Protein AF-A0A932CJ75-F1 (afdb_monomer)

Mean predicted aligned error: 17.2 Å

Foldseek 3Di:
DDDDDDDDDDDDDDDDDDDDDDDDDDDDDDDDDDDDDDPPPPPPDPPPPPPDPPDPPLVVLVVVLVCLVVVLVVLVVVLVVLVVVLLVVLVVVLVCLLPPDAFPDPVSLVVLVVVLVVSLVSLVVSLVSVVVSVVVVVVSVVSSVVSCVVNVPCVVVLVVLLVVCVVPDDVCSLVVLCVSCVPPPVSSVVSNVSCVDVVSVPVDPCPVVPVVVVNCVSVVSSVSSVVSSVVRHD

Solvent-accessible surface area (backbone atoms only — not comparable to full-atom values): 1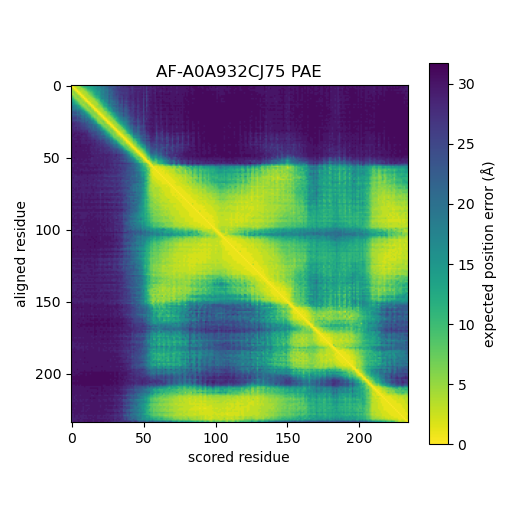4437 Å² total; per-residue (Å²): 132,89,76,91,77,90,76,91,86,90,86,85,92,80,90,89,85,89,86,79,89,80,81,82,92,86,76,85,88,81,89,80,81,87,79,96,73,79,85,71,82,72,74,90,75,80,84,77,80,67,88,68,72,90,63,57,70,63,58,53,50,52,50,51,49,52,52,52,49,54,51,48,54,52,52,50,52,53,54,49,52,53,49,52,51,51,52,53,52,49,53,53,51,52,53,48,52,66,72,73,48,68,66,68,42,70,66,48,49,53,51,49,48,51,54,37,52,52,51,42,52,51,40,50,52,52,51,51,50,54,54,51,51,56,58,49,46,56,55,52,53,52,52,48,52,53,48,32,65,74,66,69,53,60,64,62,58,55,53,51,46,56,56,49,31,68,77,64,36,74,91,46,30,61,65,45,30,54,63,73,32,76,77,41,66,68,57,28,51,53,48,49,54,42,66,72,35,71,79,61,53,63,94,63,88,54,73,81,45,46,66,56,53,62,63,44,50,51,56,53,54,43,49,51,44,52,50,51,49,53,63,38,65,106

Nearest PDB structures (foldseek):
  2wcd-assembly1_A  TM=4.173E-01  e=6.716E-01  Escherichia coli K-12
  6h2e-assembly1_Q-2  TM=4.069E-01  e=1.669E+00  Aeromonas hydrophila subsp. hydrophila AL09-71
  6r1j-assembly1_J-2  TM=3.776E-01  e=3.174E+00  Aeromonas hydrophila J-1
  6h2e-assembly1_P-2  TM=3.293E-01  e=3.174E+00  Aeromonas hydrophila subsp. hydrophila AL09-71
  6r1j-assembly1_D-2  TM=3.785E-01  e=7.478E+00  Aeromonas hydrophila J-1

Secondary structure (DSSP, 8-state):
---------------------------------------------S----------HHHHHHHHHHHHHHHHHHHHHHHHHHHHHHHHHHHHHHHHHHHHS-TT-HHHHHHHHHHHHHHHHHHHHHHHHHHHHHHHHHHHHHHHHHHHHHHT-THHHHHHHHHHHHHH-HHHHHHHHHHHTTT-HHHHHHHHHHHHSTTSS-S--THHHHHHHHHHHHHHHHHHHHHHHHHHH-

Sequence (234 aa):
MREARDARQGRDVRETREGRQGREARDAREQVAEPRERVVAEVPGEAAVMRVPPRSRWQVLLLEYELLDSYWTYLQQRVWMSGLVLVGLSMVGITFMAVGLTAGDELTLRVVGLVGAVAVLLTLGWWLLLRRTFTLQHVSEYRKREIERELGMRQELYLSYLRQGRLVGLRRADTLAERMAEGDAELTDDLRKLAHSSEARPWFPQLMGERLVWSLVPWLLIAAWVALYMLKRG

pLDDT: mean 71.88, std 18.78, range [37.22, 95.81]

Structure (mmCIF, N/CA/C/O backbone):
data_AF-A0A932CJ75-F1
#
_entry.id   AF-A0A932CJ75-F1
#
loop_
_atom_site.group_PDB
_atom_site.id
_atom_site.type_symbol
_atom_site.label_atom_id
_atom_site.label_alt_id
_atom_site.label_comp_id
_atom_site.label_asym_id
_atom_site.label_entity_id
_atom_site.label_seq_id
_atom_site.pdbx_PDB_ins_code
_atom_site.Cartn_x
_atom_site.Cartn_y
_atom_site.Cartn_z
_atom_site.occupancy
_atom_site.B_iso_or_equiv
_atom_site.auth_seq_id
_atom_site.auth_comp_id
_atom_site.auth_asym_id
_atom_site.auth_atom_id
_atom_site.pdbx_PDB_model_num
ATOM 1 N N . MET A 1 1 ? 76.181 19.954 -40.127 1.00 38.16 1 MET A N 1
ATOM 2 C CA . MET A 1 1 ? 76.931 21.217 -39.979 1.00 38.16 1 MET A CA 1
ATOM 3 C C . MET A 1 1 ? 75.925 22.324 -39.738 1.00 38.16 1 MET A C 1
ATOM 5 O O . MET A 1 1 ? 75.044 22.437 -40.571 1.00 38.16 1 MET A O 1
ATOM 9 N N . ARG A 1 2 ? 76.098 23.041 -38.611 1.00 40.34 2 ARG A N 1
ATOM 10 C CA . ARG A 1 2 ? 75.907 24.494 -38.388 1.00 40.34 2 ARG A CA 1
ATOM 11 C C . ARG A 1 2 ? 74.559 25.120 -38.784 1.00 40.34 2 ARG A C 1
ATOM 13 O O . ARG A 1 2 ? 74.092 24.912 -39.885 1.00 40.34 2 ARG A O 1
ATOM 20 N N . GLU A 1 3 ? 73.909 25.988 -38.023 1.00 44.16 3 GLU A N 1
ATOM 21 C CA . GLU A 1 3 ? 74.091 26.664 -36.726 1.00 44.16 3 GLU A CA 1
ATOM 22 C C . GLU A 1 3 ? 72.822 27.555 -36.615 1.00 44.16 3 GLU A C 1
ATOM 24 O O . GLU A 1 3 ? 72.301 27.967 -37.645 1.00 44.16 3 GLU A O 1
ATOM 29 N N . ALA A 1 4 ? 72.177 27.670 -35.445 1.00 46.31 4 ALA A N 1
ATOM 30 C CA . ALA A 1 4 ? 72.198 28.885 -34.604 1.00 46.31 4 ALA A CA 1
ATOM 31 C C . ALA A 1 4 ? 71.410 30.083 -35.205 1.00 46.31 4 ALA A C 1
ATOM 33 O O . ALA A 1 4 ? 71.522 30.371 -36.383 1.00 46.31 4 ALA A O 1
ATOM 34 N N . ARG A 1 5 ? 70.638 30.897 -34.480 1.00 47.44 5 ARG A N 1
ATOM 35 C CA . ARG A 1 5 ? 70.530 31.175 -33.041 1.00 47.44 5 ARG A CA 1
ATOM 36 C C . ARG A 1 5 ? 69.454 32.265 -32.851 1.00 47.44 5 ARG A C 1
ATOM 38 O O . ARG A 1 5 ? 69.269 33.059 -33.765 1.00 47.44 5 ARG A O 1
ATOM 45 N N . ASP A 1 6 ? 68.910 32.320 -31.629 1.00 51.53 6 ASP A N 1
ATOM 46 C CA . ASP A 1 6 ? 68.586 33.526 -30.830 1.00 51.53 6 ASP A CA 1
ATOM 47 C C . ASP A 1 6 ? 67.544 34.543 -31.352 1.00 51.53 6 ASP A C 1
ATOM 49 O O . ASP A 1 6 ? 67.351 34.718 -32.542 1.00 51.53 6 ASP A O 1
ATOM 53 N N . ALA A 1 7 ? 66.805 35.303 -30.538 1.00 47.06 7 ALA A N 1
ATOM 54 C CA . ALA A 1 7 ? 66.765 35.566 -29.094 1.00 47.06 7 ALA A CA 1
ATOM 55 C C . ALA A 1 7 ? 65.394 36.247 -28.810 1.00 47.06 7 ALA A C 1
ATOM 57 O O . ALA A 1 7 ? 64.848 36.882 -29.705 1.00 47.06 7 ALA A O 1
ATOM 58 N N . ARG A 1 8 ? 64.714 36.014 -27.669 1.00 48.75 8 ARG A N 1
ATOM 59 C CA . ARG A 1 8 ? 64.706 36.867 -26.442 1.00 48.75 8 ARG A CA 1
ATOM 60 C C . ARG A 1 8 ? 64.321 38.341 -26.712 1.00 48.75 8 ARG A C 1
ATOM 62 O O . ARG A 1 8 ? 64.820 38.925 -27.651 1.00 48.75 8 ARG A O 1
ATOM 69 N N . GLN A 1 9 ? 63.557 39.088 -25.915 1.00 43.44 9 GLN A N 1
ATOM 70 C CA . GLN A 1 9 ? 63.039 39.009 -24.541 1.00 43.44 9 GLN A CA 1
ATOM 71 C C . GLN A 1 9 ? 62.512 40.432 -24.244 1.00 43.44 9 GLN A C 1
ATOM 73 O O . GLN A 1 9 ? 63.079 41.392 -24.757 1.00 43.44 9 GLN A O 1
ATOM 78 N N . GLY A 1 10 ? 61.477 40.605 -23.418 1.00 40.44 10 GLY A N 1
ATOM 79 C CA . GLY A 1 10 ? 61.079 41.955 -22.993 1.00 40.44 10 GLY A CA 1
ATOM 80 C C . GLY A 1 10 ? 59.796 42.004 -22.175 1.00 40.44 10 GLY A C 1
ATOM 81 O O . GLY A 1 10 ? 58.709 42.109 -22.723 1.00 40.44 10 GLY A O 1
ATOM 82 N N . ARG A 1 11 ? 59.958 41.910 -20.858 1.00 49.47 11 ARG A N 1
ATOM 83 C CA . ARG A 1 11 ? 58.976 42.054 -19.776 1.00 49.47 11 ARG A CA 1
ATOM 84 C C . ARG A 1 11 ? 59.334 43.352 -19.042 1.00 49.47 11 ARG A C 1
ATOM 86 O O . ARG A 1 11 ? 60.520 43.513 -18.811 1.00 49.47 11 ARG A O 1
ATOM 93 N N . ASP A 1 12 ? 58.349 44.172 -18.664 1.00 47.94 12 ASP A N 1
ATOM 94 C CA . ASP A 1 12 ? 58.317 45.141 -17.533 1.00 47.94 12 ASP A CA 1
ATOM 95 C C . ASP A 1 12 ? 56.890 45.752 -17.523 1.00 47.94 12 ASP A C 1
ATOM 97 O O . ASP A 1 12 ? 56.395 46.105 -18.587 1.00 47.94 12 ASP A O 1
ATOM 101 N N . VAL A 1 13 ? 56.018 45.721 -16.499 1.00 51.47 13 VAL A N 1
ATOM 102 C CA . VAL A 1 13 ? 56.030 46.025 -15.044 1.00 51.47 13 VAL A CA 1
ATOM 103 C C . VAL A 1 13 ? 56.066 47.526 -14.698 1.00 51.47 13 VAL A C 1
ATOM 105 O O . VAL A 1 13 ? 57.133 48.126 -14.708 1.00 51.47 13 VAL A O 1
ATOM 108 N N . ARG A 1 14 ? 54.903 48.086 -14.296 1.00 45.56 14 ARG A N 1
ATOM 109 C CA . ARG A 1 14 ? 54.644 49.006 -13.143 1.00 45.56 14 ARG A CA 1
ATOM 110 C C . ARG A 1 14 ? 53.227 49.599 -13.257 1.00 45.56 14 ARG A C 1
ATOM 112 O O . ARG A 1 14 ? 52.891 50.158 -14.289 1.00 45.56 14 ARG A O 1
ATOM 119 N N . GLU A 1 15 ? 52.283 49.298 -12.364 1.00 48.59 15 GLU A N 1
ATOM 120 C CA . GLU A 1 15 ? 52.010 49.943 -11.060 1.00 48.59 15 GLU A CA 1
ATOM 121 C C . GLU A 1 15 ? 51.837 51.471 -11.100 1.00 48.59 15 GLU A C 1
ATOM 123 O O . GLU A 1 15 ? 52.820 52.203 -11.149 1.00 48.59 15 GLU A O 1
ATOM 128 N N . THR A 1 16 ? 50.594 51.928 -10.902 1.00 45.28 16 THR A N 1
ATOM 129 C CA . THR A 1 16 ? 50.282 53.055 -10.011 1.00 45.28 16 THR A CA 1
ATOM 130 C C . THR A 1 16 ? 48.929 52.849 -9.329 1.00 45.28 16 THR A C 1
ATOM 132 O O . THR A 1 16 ? 47.940 52.404 -9.907 1.00 45.28 16 THR A O 1
ATOM 135 N N . ARG A 1 17 ? 48.959 53.155 -8.038 1.00 45.97 17 ARG A N 1
ATOM 136 C CA . ARG A 1 17 ? 47.948 53.081 -6.989 1.00 45.97 17 ARG A CA 1
ATOM 137 C C . ARG A 1 17 ? 47.685 54.531 -6.595 1.00 45.97 17 ARG A C 1
ATOM 139 O O . ARG A 1 17 ? 48.670 55.216 -6.373 1.00 45.97 17 ARG A O 1
ATOM 146 N N . GLU A 1 18 ? 46.426 54.963 -6.500 1.00 42.25 18 GLU A N 1
ATOM 147 C CA . GLU A 1 18 ? 45.898 55.953 -5.533 1.00 42.25 18 GLU A CA 1
ATOM 148 C C . GLU A 1 18 ? 44.573 56.562 -6.009 1.00 42.25 18 GLU A C 1
ATOM 150 O O . GLU A 1 18 ? 44.426 56.994 -7.146 1.00 42.25 18 GLU A O 1
ATOM 155 N N . GLY A 1 19 ? 43.592 56.570 -5.108 1.00 40.00 19 GLY A N 1
ATOM 156 C CA . GLY A 1 19 ? 42.243 57.083 -5.345 1.00 40.00 19 GLY A CA 1
ATOM 157 C C . GLY A 1 19 ? 41.289 56.663 -4.231 1.00 40.00 19 GLY A C 1
ATOM 158 O O . GLY A 1 19 ? 40.257 56.048 -4.475 1.00 40.00 19 GLY A O 1
ATOM 159 N N . ARG A 1 20 ? 41.698 56.904 -2.982 1.00 43.72 20 ARG A N 1
ATOM 160 C CA . ARG A 1 20 ? 40.911 56.694 -1.761 1.00 43.72 20 ARG A CA 1
ATOM 161 C C . ARG A 1 20 ? 40.107 57.973 -1.483 1.00 43.72 20 ARG A C 1
ATOM 163 O O . ARG A 1 20 ? 40.636 59.058 -1.676 1.00 43.72 20 ARG A O 1
ATOM 170 N N . GLN A 1 21 ? 38.925 57.802 -0.885 1.00 40.19 21 GLN A N 1
ATOM 171 C CA . GLN A 1 21 ? 38.188 58.777 -0.056 1.00 40.19 21 GLN A CA 1
ATOM 172 C C . GLN A 1 21 ? 37.362 59.882 -0.744 1.00 40.19 21 GLN A C 1
ATOM 174 O O . GLN A 1 21 ? 37.860 60.923 -1.149 1.00 40.19 21 GLN A O 1
ATOM 179 N N . GLY A 1 22 ? 36.042 59.699 -0.668 1.00 37.22 22 GLY A N 1
ATOM 180 C CA . GLY A 1 22 ? 35.022 60.751 -0.646 1.00 37.22 22 GLY A CA 1
ATOM 181 C C . GLY A 1 22 ? 33.724 60.140 -0.106 1.00 37.22 22 GLY A C 1
ATOM 182 O O . GLY A 1 22 ? 33.086 59.382 -0.819 1.00 37.22 22 GLY A O 1
ATOM 183 N N . ARG A 1 23 ? 33.520 60.183 1.218 1.00 41.38 23 ARG A N 1
ATOM 184 C CA . ARG A 1 23 ? 32.523 61.032 1.913 1.00 41.38 23 ARG A CA 1
ATOM 185 C C . ARG A 1 23 ? 31.103 60.445 1.885 1.00 41.38 23 ARG A C 1
ATOM 187 O O . ARG A 1 23 ? 30.530 60.243 0.831 1.00 41.38 23 ARG A O 1
ATOM 194 N N . GLU A 1 24 ? 30.652 59.949 3.039 1.00 42.88 24 GLU A N 1
ATOM 195 C CA . GLU A 1 24 ? 29.669 60.623 3.925 1.00 42.88 24 GLU A CA 1
ATOM 196 C C . GLU A 1 24 ? 28.233 60.300 3.468 1.00 42.88 24 GLU A C 1
ATOM 198 O O . GLU A 1 24 ? 27.813 60.675 2.386 1.00 42.88 24 GLU A O 1
ATOM 203 N N . ALA A 1 25 ? 27.528 59.389 4.143 1.00 42.53 25 ALA A N 1
ATOM 204 C CA . ALA A 1 25 ? 26.794 59.636 5.391 1.00 42.53 25 ALA A CA 1
ATOM 205 C C . ALA A 1 25 ? 25.633 60.632 5.209 1.00 42.53 25 ALA A C 1
ATOM 207 O O . ALA A 1 25 ? 25.886 61.815 5.010 1.00 42.53 25 ALA A O 1
ATOM 208 N N . ARG A 1 26 ? 24.398 60.109 5.307 1.00 42.97 26 ARG A N 1
ATOM 209 C CA . ARG A 1 26 ? 23.072 60.729 5.581 1.00 42.97 26 ARG A CA 1
ATOM 210 C C . ARG A 1 26 ? 22.016 59.813 4.944 1.00 42.97 26 ARG A C 1
ATOM 212 O O . ARG A 1 26 ? 22.203 59.418 3.803 1.00 42.97 26 ARG A O 1
ATOM 219 N N . ASP A 1 27 ? 20.920 59.364 5.535 1.00 45.50 27 ASP A N 1
ATOM 220 C CA . ASP A 1 27 ? 20.206 59.611 6.789 1.00 45.50 27 ASP A CA 1
ATOM 221 C C . ASP A 1 27 ? 19.300 58.368 6.985 1.00 45.50 27 ASP A C 1
ATOM 223 O O . ASP A 1 27 ? 18.803 57.795 6.017 1.00 45.50 27 ASP A O 1
ATOM 227 N N . ALA A 1 28 ? 19.283 57.729 8.158 1.00 37.47 28 ALA A N 1
ATOM 228 C CA . ALA A 1 28 ? 18.223 57.877 9.168 1.00 37.47 28 ALA A CA 1
ATOM 229 C C . ALA A 1 28 ? 16.793 57.724 8.589 1.00 37.47 28 ALA A C 1
ATOM 231 O O . ALA A 1 28 ? 16.298 58.589 7.883 1.00 37.47 28 ALA A O 1
ATOM 232 N N . ARG A 1 29 ? 16.179 56.545 8.782 1.00 42.41 29 ARG A N 1
ATOM 233 C CA . ARG A 1 29 ? 15.071 56.299 9.740 1.00 42.41 29 ARG A CA 1
ATOM 234 C C . ARG A 1 29 ? 13.780 57.073 9.424 1.00 42.41 29 ARG A C 1
ATOM 236 O O . ARG A 1 29 ? 13.715 58.251 9.721 1.00 42.41 29 ARG A O 1
ATOM 243 N N . GLU A 1 30 ? 12.723 56.355 9.034 1.00 41.06 30 GLU A N 1
ATOM 244 C CA . GLU A 1 30 ? 11.516 56.173 9.864 1.00 41.06 30 GLU A CA 1
ATOM 245 C C . GLU A 1 30 ? 10.481 55.242 9.205 1.00 41.06 30 GLU A C 1
ATOM 247 O O . GLU A 1 30 ? 10.102 55.460 8.065 1.00 41.06 30 GLU A O 1
ATOM 252 N N . GLN A 1 31 ? 10.084 54.218 9.980 1.00 43.03 31 GLN A N 1
ATOM 253 C CA . GLN A 1 31 ? 8.730 53.674 10.219 1.00 43.03 31 GLN A CA 1
ATOM 254 C C . GLN A 1 31 ? 7.843 53.356 8.990 1.00 43.03 31 GLN A C 1
ATOM 256 O O . GLN A 1 31 ? 7.666 54.158 8.092 1.00 43.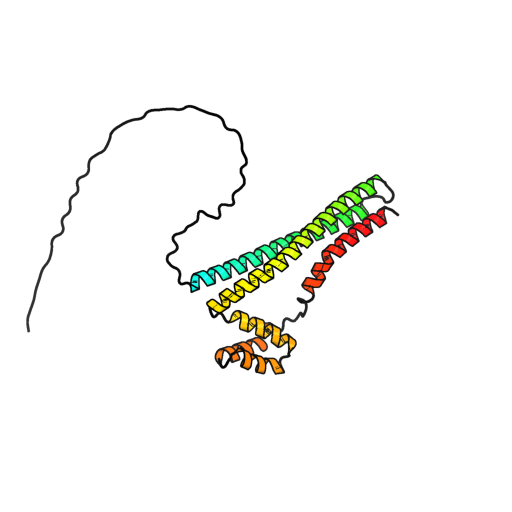03 31 GLN A O 1
ATOM 261 N N . VAL A 1 32 ? 7.229 52.172 8.896 1.00 43.81 32 VAL A N 1
ATOM 262 C CA . VAL A 1 32 ? 5.910 51.907 9.498 1.00 43.81 32 VAL A CA 1
ATOM 263 C C . VAL A 1 32 ? 5.630 50.390 9.535 1.00 43.81 32 VAL A C 1
ATOM 265 O O . VAL A 1 32 ? 5.816 49.692 8.546 1.00 43.81 32 VAL A O 1
ATOM 268 N N . ALA A 1 33 ? 5.186 49.949 10.716 1.00 41.59 33 ALA A N 1
ATOM 269 C CA . ALA A 1 33 ? 4.285 48.842 11.068 1.00 41.59 33 ALA A CA 1
ATOM 270 C C . ALA A 1 33 ? 4.168 47.586 10.172 1.00 41.59 33 ALA A C 1
ATOM 272 O O . ALA A 1 33 ? 3.696 47.635 9.040 1.00 41.59 33 ALA A O 1
ATOM 273 N N . GLU A 1 34 ? 4.421 46.425 10.788 1.00 45.25 34 GLU A N 1
ATOM 274 C CA . GLU A 1 34 ? 3.870 45.135 10.350 1.00 45.25 34 GLU A CA 1
ATOM 275 C C . GLU A 1 34 ? 2.328 45.148 10.355 1.00 45.25 34 GLU A C 1
ATOM 277 O O . GLU A 1 34 ? 1.704 45.747 11.239 1.00 45.25 34 GLU A O 1
ATOM 282 N N . PRO A 1 35 ? 1.708 44.353 9.469 1.00 42.16 35 PRO A N 1
ATOM 283 C CA . PRO A 1 35 ? 0.914 43.256 10.006 1.00 42.16 35 PRO A CA 1
ATOM 284 C C . PRO A 1 35 ? 1.252 41.916 9.344 1.00 42.16 35 PRO A C 1
ATOM 286 O O . PRO A 1 35 ? 1.445 41.797 8.138 1.00 42.16 35 PRO A O 1
ATOM 289 N N . ARG A 1 36 ? 1.288 40.884 10.188 1.00 53.19 36 ARG A N 1
ATOM 290 C CA . ARG A 1 36 ? 1.380 39.464 9.844 1.00 53.19 36 ARG A CA 1
ATOM 291 C C . ARG A 1 36 ? 0.396 39.078 8.737 1.00 53.19 36 ARG A C 1
ATOM 293 O O . ARG A 1 36 ? -0.801 38.967 8.999 1.00 53.19 36 ARG A O 1
ATOM 300 N N . GLU A 1 37 ? 0.915 38.707 7.573 1.00 43.03 37 GLU A N 1
ATOM 301 C CA . GLU A 1 37 ? 0.162 37.948 6.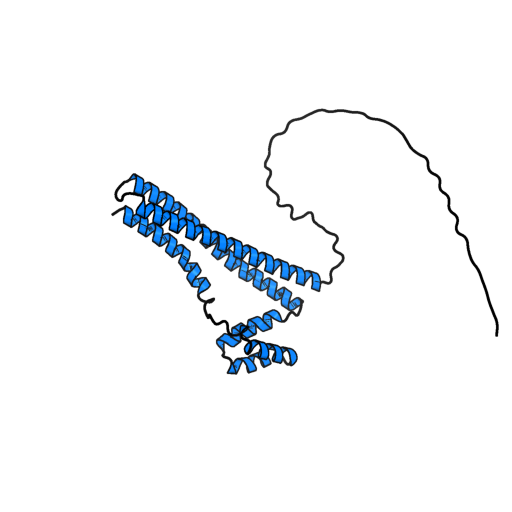578 1.00 43.03 37 GLU A CA 1
ATOM 302 C C . GLU A 1 37 ? 0.979 36.734 6.112 1.00 43.03 37 GLU A C 1
ATOM 304 O O . GLU A 1 37 ? 1.976 36.838 5.411 1.00 43.03 37 GLU A O 1
ATOM 309 N N . ARG A 1 38 ? 0.560 35.570 6.623 1.00 45.59 38 ARG A N 1
ATOM 310 C CA . ARG A 1 38 ? 0.746 34.211 6.091 1.00 45.59 38 ARG A CA 1
ATOM 311 C C . ARG A 1 38 ? 2.085 33.924 5.399 1.00 45.59 38 ARG A C 1
ATOM 313 O O . ARG A 1 38 ? 2.194 33.955 4.178 1.00 45.59 38 ARG A O 1
ATOM 320 N N . VAL A 1 39 ? 3.032 33.421 6.190 1.00 44.44 39 VAL A N 1
ATOM 321 C CA . VAL A 1 39 ? 4.067 32.502 5.697 1.00 44.44 39 VAL A CA 1
ATOM 322 C C . VAL A 1 39 ? 3.362 31.230 5.215 1.00 44.44 39 VAL A C 1
ATOM 324 O O . VAL A 1 39 ? 3.175 30.269 5.960 1.00 44.44 39 VAL A O 1
ATOM 327 N N . VAL A 1 40 ? 2.912 31.240 3.962 1.00 43.88 40 VAL A N 1
ATOM 328 C CA . VAL A 1 40 ? 2.844 30.015 3.175 1.00 43.88 40 VAL A CA 1
ATOM 329 C C . VAL A 1 40 ? 4.297 29.607 3.016 1.00 43.88 40 VAL A C 1
ATOM 331 O O . VAL A 1 40 ? 5.083 30.322 2.403 1.00 43.88 40 VAL A O 1
ATOM 334 N N . ALA A 1 41 ? 4.672 28.508 3.663 1.00 44.28 41 ALA A N 1
ATOM 335 C CA . ALA A 1 41 ? 5.944 27.856 3.431 1.00 44.28 41 ALA A CA 1
ATOM 336 C C . ALA A 1 41 ? 5.967 27.371 1.973 1.00 44.28 41 ALA A C 1
ATOM 338 O O . ALA A 1 41 ? 5.618 26.231 1.671 1.00 44.28 41 ALA A O 1
ATOM 339 N N . GLU A 1 42 ? 6.330 28.275 1.067 1.00 37.91 42 GLU A N 1
ATOM 340 C CA . GLU A 1 42 ? 6.891 27.940 -0.228 1.00 37.91 42 GLU A CA 1
ATOM 341 C C . GLU A 1 42 ? 8.143 27.115 0.056 1.00 37.91 42 GLU A C 1
ATOM 343 O O . GLU A 1 42 ? 9.149 27.595 0.583 1.00 37.91 42 GLU A O 1
ATOM 348 N N . VAL A 1 43 ? 8.035 25.817 -0.206 1.00 46.44 43 VAL A N 1
ATOM 349 C CA . VAL A 1 43 ? 9.179 24.917 -0.246 1.00 46.44 43 VAL A CA 1
ATOM 350 C C . VAL A 1 43 ? 10.145 25.502 -1.285 1.00 46.44 43 VAL A C 1
ATOM 352 O O . VAL A 1 43 ? 9.739 25.657 -2.438 1.00 46.44 43 VAL A O 1
ATOM 355 N N . PRO A 1 44 ? 11.393 25.855 -0.926 1.00 43.72 44 PRO A N 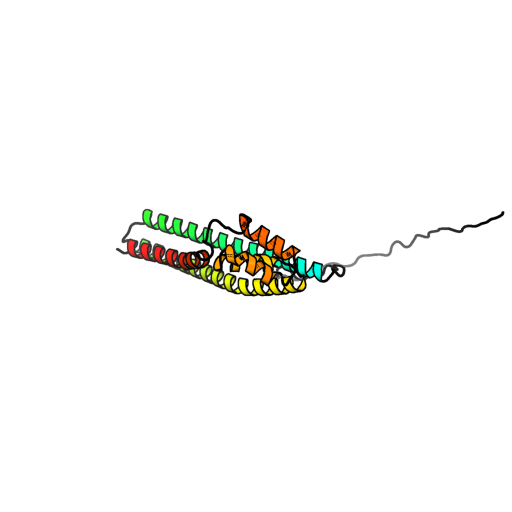1
ATOM 356 C CA . PRO A 1 44 ? 12.312 26.531 -1.832 1.00 43.72 44 PRO A CA 1
ATOM 357 C C . PRO A 1 44 ? 12.847 25.510 -2.841 1.00 43.72 44 PRO A C 1
ATOM 359 O O . PRO A 1 44 ? 13.884 24.887 -2.628 1.00 43.72 44 PRO A O 1
ATOM 362 N N . GLY A 1 45 ? 12.084 25.283 -3.910 1.00 45.47 45 GLY A N 1
ATOM 363 C CA . GLY A 1 45 ? 12.387 24.306 -4.956 1.00 45.47 45 GL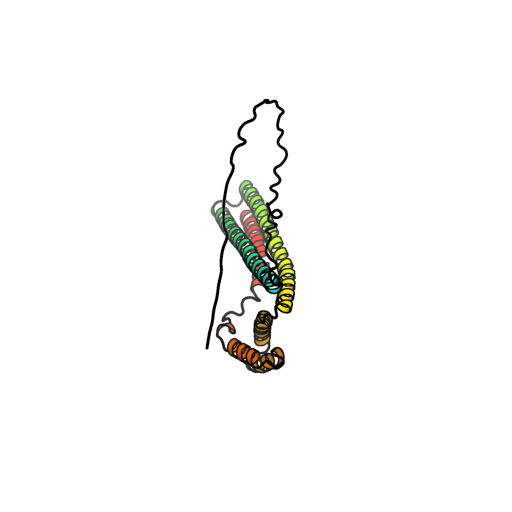Y A CA 1
ATOM 364 C C . GLY A 1 45 ? 12.876 24.901 -6.278 1.00 45.47 45 GLY A C 1
ATOM 365 O O . GLY A 1 45 ? 13.404 24.157 -7.094 1.00 45.47 45 GLY A O 1
ATOM 366 N N . GLU A 1 46 ? 12.744 26.212 -6.509 1.00 46.31 46 GLU A N 1
ATOM 367 C CA . GLU A 1 46 ? 12.901 26.774 -7.868 1.00 46.31 46 GLU A CA 1
ATOM 368 C C . GLU A 1 46 ? 14.062 27.761 -8.071 1.00 46.31 46 GLU A C 1
ATOM 370 O O . GLU A 1 46 ? 14.288 28.213 -9.189 1.00 46.31 46 GLU A O 1
ATOM 375 N N . ALA A 1 47 ? 14.887 28.041 -7.057 1.00 42.78 47 ALA A N 1
ATOM 376 C CA . ALA A 1 47 ? 16.009 28.984 -7.199 1.00 42.78 47 ALA A CA 1
ATOM 377 C C . ALA A 1 47 ? 17.408 28.337 -7.239 1.00 42.78 47 ALA A C 1
ATOM 379 O O . ALA A 1 47 ? 18.414 29.029 -7.098 1.00 42.78 47 ALA A O 1
ATOM 380 N N . ALA A 1 48 ? 17.504 27.027 -7.481 1.00 43.91 48 ALA A N 1
ATOM 381 C CA . ALA A 1 48 ? 18.771 26.368 -7.797 1.00 43.91 48 ALA A CA 1
ATOM 382 C C . ALA A 1 48 ? 18.885 26.117 -9.307 1.00 43.91 48 ALA A C 1
ATOM 384 O O . ALA A 1 48 ? 19.089 24.991 -9.756 1.00 43.91 48 ALA A O 1
ATOM 385 N N . VAL A 1 49 ? 18.814 27.189 -10.103 1.00 44.88 49 VAL A N 1
ATOM 386 C CA . VAL A 1 49 ? 19.386 27.204 -11.458 1.00 44.88 49 VAL A CA 1
ATOM 387 C C . VAL A 1 49 ? 20.910 27.189 -11.297 1.00 44.88 49 VAL A C 1
ATOM 389 O O . VAL A 1 49 ? 21.610 28.179 -11.507 1.00 44.88 49 VAL A O 1
ATOM 392 N N . MET A 1 50 ? 21.446 26.053 -10.843 1.00 40.97 50 MET A N 1
ATOM 393 C CA . MET A 1 50 ? 22.862 25.760 -10.982 1.00 40.97 50 MET A CA 1
ATOM 394 C C . MET A 1 50 ? 23.146 25.733 -12.481 1.00 40.97 50 MET A C 1
ATOM 396 O O . MET A 1 50 ? 22.544 24.956 -13.222 1.00 40.97 50 MET A O 1
ATOM 400 N N . ARG A 1 51 ? 24.083 26.571 -12.933 1.00 45.84 51 ARG A N 1
ATOM 401 C CA . ARG A 1 51 ? 24.764 26.405 -14.221 1.00 45.84 51 ARG A CA 1
ATOM 402 C C . ARG A 1 51 ? 25.523 25.080 -14.192 1.00 45.84 51 ARG A C 1
ATOM 404 O O . ARG A 1 51 ? 26.720 25.039 -13.924 1.00 45.84 51 ARG A O 1
ATOM 411 N N . VAL A 1 52 ? 24.809 23.989 -14.426 1.00 45.72 52 VAL A N 1
ATOM 412 C CA . VAL A 1 52 ? 25.404 22.692 -14.705 1.00 45.72 52 VAL A CA 1
ATOM 413 C C . VAL A 1 52 ? 25.918 22.782 -16.150 1.00 45.72 52 VAL A C 1
ATOM 415 O O . VAL A 1 52 ? 25.138 23.152 -17.032 1.00 45.72 52 VAL A O 1
ATOM 418 N N . PRO A 1 53 ? 27.213 22.527 -16.425 1.00 43.94 53 PRO A N 1
ATOM 419 C CA . PRO A 1 53 ? 27.712 22.431 -17.802 1.00 43.94 53 PRO A CA 1
ATOM 420 C C . PRO A 1 53 ? 26.858 21.413 -18.574 1.00 43.94 53 PRO A C 1
ATOM 422 O O . PRO A 1 53 ? 26.279 20.547 -17.917 1.00 43.94 53 PRO A O 1
ATOM 425 N N . PRO A 1 54 ? 26.739 21.484 -19.916 1.00 50.53 54 PRO A N 1
ATOM 426 C CA . PRO A 1 54 ? 25.887 20.572 -20.676 1.00 50.53 54 PRO A CA 1
ATOM 427 C C . PRO A 1 54 ? 26.320 19.130 -20.401 1.00 50.53 54 PRO A C 1
ATOM 429 O O . PRO A 1 54 ? 27.277 18.621 -20.981 1.00 50.53 54 PRO A O 1
ATOM 432 N N . ARG A 1 55 ? 25.642 18.486 -19.448 1.00 58.41 55 ARG A N 1
ATOM 433 C CA . ARG A 1 55 ? 25.792 17.066 -19.174 1.00 58.41 55 ARG A CA 1
ATOM 434 C C . ARG A 1 55 ? 25.324 16.363 -20.433 1.00 58.41 55 ARG A C 1
ATOM 436 O O . ARG A 1 55 ? 24.327 16.770 -21.036 1.00 58.41 55 ARG A O 1
ATOM 443 N N . SER A 1 56 ? 26.056 15.339 -20.861 1.00 72.19 56 SER A N 1
ATOM 444 C CA . SER A 1 56 ? 25.590 14.507 -21.964 1.00 72.19 56 SER A CA 1
ATOM 445 C C . SER A 1 56 ? 24.162 14.055 -21.641 1.00 72.19 56 SER A C 1
ATOM 447 O O . SER A 1 56 ? 23.859 13.747 -20.489 1.00 72.19 56 SER A O 1
ATOM 449 N N . ARG A 1 57 ? 23.263 14.057 -22.633 1.00 73.50 57 ARG A N 1
ATOM 450 C CA . ARG A 1 57 ? 21.848 13.661 -22.470 1.00 73.50 57 ARG A CA 1
ATOM 451 C C . ARG A 1 57 ? 21.695 12.382 -21.631 1.00 73.50 57 ARG A C 1
ATOM 453 O O . ARG A 1 57 ? 20.805 12.284 -20.799 1.00 73.50 57 ARG A O 1
ATOM 460 N N . TRP A 1 58 ? 22.642 11.462 -21.792 1.00 70.69 58 TRP A N 1
ATOM 461 C CA . TRP A 1 58 ? 22.784 10.230 -21.023 1.00 70.69 58 TRP A CA 1
ATOM 462 C C . TRP A 1 58 ? 22.926 10.442 -19.502 1.00 70.69 58 TRP A C 1
ATOM 464 O O . TRP A 1 58 ? 22.218 9.813 -18.728 1.00 70.69 58 TRP A O 1
ATOM 474 N N . GLN A 1 59 ? 23.772 11.371 -19.046 1.00 78.50 59 GLN A N 1
ATOM 475 C CA . GLN A 1 59 ? 23.929 11.686 -17.618 1.00 78.50 59 GLN A CA 1
ATOM 476 C C . GLN A 1 59 ? 22.674 12.321 -17.008 1.00 78.50 59 GLN A C 1
ATOM 478 O O . GLN A 1 59 ? 22.387 12.100 -15.835 1.00 78.50 59 GLN A O 1
ATOM 483 N N . VAL A 1 60 ? 21.942 13.127 -17.782 1.00 81.25 60 VAL A N 1
ATOM 484 C CA . VAL A 1 60 ? 20.686 13.740 -17.319 1.00 81.25 60 VAL A CA 1
ATOM 485 C C . VAL A 1 60 ? 19.619 12.669 -17.115 1.00 81.25 60 VAL A C 1
ATOM 487 O O . VAL A 1 60 ? 18.988 12.634 -16.065 1.00 81.25 60 VAL A O 1
ATOM 490 N N . LEU A 1 61 ? 19.474 11.763 -18.081 1.00 79.38 61 LEU A N 1
ATOM 491 C CA . LEU A 1 61 ? 18.535 10.646 -18.011 1.00 79.38 61 LEU A CA 1
ATOM 492 C C . LEU A 1 61 ? 18.869 9.674 -16.868 1.00 79.38 61 LEU A C 1
ATOM 494 O O . LEU A 1 61 ? 17.973 9.209 -16.170 1.00 79.38 61 LEU A O 1
ATOM 498 N N . LEU A 1 62 ? 20.156 9.408 -16.629 1.00 79.75 62 LEU A N 1
ATOM 499 C CA . LEU A 1 62 ? 20.594 8.550 -15.526 1.00 79.75 62 LEU A CA 1
ATOM 500 C C . LEU A 1 62 ? 20.298 9.192 -14.160 1.00 79.75 62 LEU A C 1
ATOM 502 O O . LEU A 1 62 ? 19.813 8.522 -13.252 1.00 79.75 62 LEU A O 1
ATOM 506 N N . LEU A 1 63 ? 20.498 10.509 -14.042 1.00 80.75 63 LEU A N 1
ATOM 507 C CA . LEU A 1 63 ? 20.118 11.261 -12.846 1.00 80.75 63 LEU A CA 1
ATOM 508 C C . LEU A 1 63 ? 18.593 11.273 -12.631 1.00 80.75 63 LEU A C 1
ATOM 510 O O . LEU A 1 63 ? 18.138 11.123 -11.500 1.00 80.75 63 LEU A O 1
ATOM 514 N N . GLU A 1 64 ? 17.798 11.438 -13.695 1.00 82.00 64 GLU A N 1
ATOM 515 C CA . GLU A 1 64 ? 16.328 11.363 -13.629 1.00 82.00 64 GLU A CA 1
ATOM 516 C C . GLU A 1 64 ? 15.874 9.982 -13.132 1.00 82.00 64 GLU A C 1
ATOM 518 O O . GLU A 1 64 ? 15.000 9.890 -12.268 1.00 82.00 64 GLU A O 1
ATOM 523 N N . TYR A 1 65 ? 16.517 8.913 -13.610 1.00 80.38 65 TYR A N 1
ATOM 524 C CA . TYR A 1 65 ? 16.254 7.543 -13.174 1.00 80.38 65 TYR A CA 1
ATOM 525 C C . TYR A 1 65 ? 16.555 7.329 -11.680 1.00 80.38 65 TYR A C 1
ATOM 527 O O . TYR A 1 65 ? 15.708 6.807 -10.951 1.00 80.38 65 TYR A O 1
ATOM 535 N N . GLU A 1 66 ? 17.718 7.780 -11.199 1.00 82.38 66 GLU A N 1
ATOM 536 C CA . GLU A 1 66 ? 18.110 7.677 -9.785 1.00 82.38 66 GLU A CA 1
ATOM 537 C C . GLU A 1 66 ? 17.181 8.490 -8.865 1.00 82.38 66 GLU A C 1
ATOM 539 O O . GLU A 1 66 ? 16.758 8.025 -7.800 1.00 82.38 66 GLU A O 1
ATOM 544 N N . LEU A 1 67 ? 16.794 9.695 -9.294 1.00 84.06 67 LEU A N 1
ATOM 545 C CA . LEU A 1 67 ? 15.836 10.532 -8.570 1.00 84.06 67 LEU A CA 1
ATOM 546 C C . LEU A 1 67 ? 14.453 9.879 -8.494 1.00 84.06 67 LEU A C 1
ATOM 548 O O . LEU A 1 67 ? 13.833 9.878 -7.431 1.00 84.06 67 LEU A O 1
ATOM 552 N N . LEU A 1 68 ? 13.974 9.286 -9.590 1.00 81.44 68 LEU A N 1
ATOM 553 C CA . LEU A 1 68 ? 12.706 8.553 -9.612 1.00 81.44 68 LEU A CA 1
ATOM 554 C C . LEU A 1 68 ? 12.733 7.347 -8.669 1.00 81.44 68 LEU A C 1
ATOM 556 O O . LEU A 1 68 ? 11.737 7.068 -8.001 1.00 81.44 68 LEU A O 1
ATOM 560 N N . ASP A 1 69 ? 13.851 6.627 -8.605 1.00 82.06 69 ASP A N 1
ATOM 561 C CA . ASP A 1 69 ? 13.982 5.448 -7.753 1.00 82.06 69 ASP A CA 1
ATOM 562 C C . ASP A 1 69 ? 14.069 5.780 -6.260 1.00 82.06 69 ASP A C 1
ATOM 564 O O . ASP A 1 69 ? 13.335 5.216 -5.440 1.00 82.06 69 ASP A O 1
ATOM 568 N N . SER A 1 70 ? 14.894 6.766 -5.913 1.00 83.25 70 SER A N 1
ATOM 569 C CA . SER A 1 70 ? 15.018 7.259 -4.540 1.00 83.25 70 SER A CA 1
ATOM 570 C C . SER A 1 70 ? 13.710 7.878 -4.039 1.00 83.25 70 SER A C 1
ATOM 572 O O . SER A 1 70 ? 13.258 7.555 -2.937 1.00 83.25 70 SER A O 1
ATOM 574 N N . TYR A 1 71 ? 13.042 8.696 -4.862 1.00 84.31 71 TYR A N 1
ATOM 575 C CA . TYR A 1 71 ? 11.732 9.264 -4.540 1.00 84.31 71 TYR A CA 1
ATOM 576 C C . TYR A 1 71 ? 10.687 8.174 -4.301 1.00 84.31 71 TYR A C 1
ATOM 578 O O . TYR A 1 71 ? 9.931 8.239 -3.327 1.00 84.31 71 TYR A O 1
ATOM 586 N N . TRP A 1 72 ? 10.660 7.154 -5.163 1.00 82.50 72 TRP A N 1
ATOM 587 C CA . TRP A 1 72 ? 9.716 6.051 -5.042 1.00 82.50 72 TRP A CA 1
ATOM 588 C C . TRP A 1 72 ? 9.917 5.271 -3.740 1.00 82.50 72 TRP A C 1
ATOM 590 O O . TRP A 1 72 ? 8.968 5.062 -2.980 1.00 82.50 72 TRP A O 1
ATOM 600 N N . THR A 1 73 ? 11.162 4.898 -3.444 1.00 83.25 73 THR A N 1
ATOM 601 C CA . THR A 1 73 ? 11.525 4.174 -2.218 1.00 83.25 73 THR A CA 1
ATOM 602 C C . THR A 1 73 ? 11.163 4.978 -0.973 1.00 83.25 73 THR A C 1
ATOM 604 O O . THR A 1 73 ? 10.583 4.446 -0.025 1.00 83.25 73 THR A O 1
ATOM 607 N N . TYR A 1 74 ? 11.422 6.283 -1.000 1.00 85.50 74 TYR A N 1
ATOM 608 C CA . TYR A 1 74 ? 11.101 7.183 0.097 1.00 85.50 74 TYR A CA 1
ATOM 609 C C . TYR A 1 74 ? 9.594 7.326 0.338 1.00 85.50 74 TYR A C 1
ATOM 611 O O . TYR A 1 74 ? 9.122 7.245 1.478 1.00 85.50 74 TYR A O 1
ATOM 619 N N . LEU A 1 75 ? 8.819 7.520 -0.733 1.00 83.88 75 LEU A N 1
ATOM 620 C CA . LEU A 1 75 ? 7.363 7.617 -0.659 1.00 83.88 75 LEU A CA 1
ATOM 621 C C . LEU A 1 75 ? 6.765 6.318 -0.118 1.00 83.88 75 LEU A C 1
ATOM 623 O O . LEU A 1 75 ? 5.924 6.350 0.782 1.00 83.88 75 LEU A O 1
ATOM 627 N N . GLN A 1 76 ? 7.249 5.185 -0.627 1.00 84.88 76 GLN A N 1
ATOM 628 C CA . GLN A 1 76 ? 6.853 3.861 -0.181 1.00 84.88 76 GLN A CA 1
ATOM 629 C C . GLN A 1 76 ? 7.135 3.721 1.320 1.00 84.88 76 GLN A C 1
ATOM 631 O O . GLN A 1 76 ? 6.203 3.502 2.093 1.00 84.88 76 GLN A O 1
ATOM 636 N N . GLN A 1 77 ? 8.372 3.957 1.768 1.00 87.31 77 GLN A N 1
ATOM 637 C CA . GLN A 1 77 ? 8.753 3.870 3.181 1.00 87.31 77 GLN A CA 1
ATOM 638 C C . GLN A 1 77 ? 7.853 4.717 4.093 1.00 87.31 77 GLN A C 1
ATOM 640 O O . GLN A 1 77 ? 7.396 4.229 5.125 1.00 87.31 77 GLN A O 1
ATOM 645 N N . ARG A 1 78 ? 7.541 5.964 3.718 1.00 87.88 78 ARG A N 1
ATOM 646 C CA . ARG A 1 78 ? 6.642 6.832 4.502 1.00 87.88 78 ARG A CA 1
ATOM 647 C C . ARG A 1 78 ? 5.243 6.236 4.660 1.00 87.88 78 ARG A C 1
ATOM 649 O O . ARG A 1 78 ? 4.688 6.253 5.759 1.00 87.88 78 ARG A O 1
ATOM 656 N N . VAL A 1 79 ? 4.682 5.696 3.582 1.00 86.69 79 VAL A N 1
ATOM 657 C CA . VAL A 1 79 ? 3.351 5.074 3.601 1.00 86.69 79 VAL A CA 1
ATOM 658 C C . VAL A 1 79 ? 3.352 3.827 4.485 1.00 86.69 79 VAL A C 1
ATOM 660 O O . VAL A 1 79 ? 2.448 3.673 5.309 1.00 86.69 79 VAL A O 1
ATOM 663 N N . TRP A 1 80 ? 4.398 3.003 4.403 1.00 86.88 80 TRP A N 1
ATOM 664 C CA . TRP A 1 80 ? 4.578 1.829 5.262 1.00 86.88 80 TRP A CA 1
ATOM 665 C C . TRP A 1 80 ? 4.687 2.186 6.739 1.00 86.88 80 TRP A C 1
ATOM 667 O O . TRP A 1 80 ? 3.964 1.626 7.561 1.00 86.88 80 TRP A O 1
ATOM 677 N N . MET A 1 81 ? 5.527 3.164 7.074 1.00 89.75 81 MET A N 1
ATOM 678 C CA . MET A 1 81 ? 5.683 3.622 8.454 1.00 89.75 81 MET A CA 1
ATOM 679 C C . MET A 1 81 ? 4.370 4.182 9.007 1.00 89.75 81 MET A C 1
ATOM 681 O O . MET A 1 81 ? 3.994 3.855 10.130 1.00 89.75 81 MET A O 1
ATOM 685 N N . SER A 1 82 ? 3.628 4.959 8.210 1.00 91.88 82 SER A N 1
ATOM 686 C CA . SER A 1 82 ? 2.317 5.469 8.629 1.00 91.88 82 SER A CA 1
ATOM 687 C C . SER A 1 82 ? 1.296 4.350 8.875 1.00 91.88 82 SER A C 1
ATOM 689 O O . SER A 1 82 ? 0.542 4.416 9.843 1.00 91.88 82 SER A O 1
ATOM 691 N N . GLY A 1 83 ? 1.319 3.288 8.061 1.00 90.06 83 GLY A N 1
ATOM 692 C CA . GLY A 1 83 ? 0.457 2.119 8.233 1.00 90.06 83 GLY A CA 1
ATOM 693 C C . GLY A 1 83 ? 0.791 1.319 9.489 1.00 90.06 83 GLY A C 1
ATOM 694 O O . GLY A 1 83 ? -0.109 0.963 10.245 1.00 90.06 83 GLY A O 1
ATOM 695 N N . LEU A 1 84 ? 2.080 1.092 9.757 1.00 91.94 84 LEU A N 1
ATOM 696 C CA . LEU A 1 84 ? 2.537 0.410 10.972 1.00 91.94 84 LEU A CA 1
ATOM 697 C C . LEU A 1 84 ? 2.133 1.169 12.237 1.00 91.94 84 LEU A C 1
ATOM 699 O O . LEU A 1 84 ? 1.623 0.563 13.179 1.00 91.94 84 LEU A O 1
ATOM 703 N N . VAL A 1 85 ? 2.308 2.492 12.244 1.00 93.31 85 VAL A N 1
ATOM 704 C CA . VAL A 1 85 ? 1.884 3.342 13.365 1.00 93.31 85 VAL A CA 1
ATOM 705 C C . VAL A 1 85 ? 0.369 3.273 13.552 1.00 93.31 85 VAL A C 1
ATOM 707 O O . VAL A 1 85 ? -0.094 3.106 14.678 1.00 93.31 85 VAL A O 1
ATOM 710 N N . LEU A 1 86 ? -0.407 3.344 12.468 1.00 93.25 86 LEU A N 1
ATOM 711 C CA . LEU A 1 86 ? -1.867 3.268 12.525 1.00 93.25 86 LEU A CA 1
ATOM 712 C C . LEU A 1 86 ? -2.358 1.923 13.081 1.00 93.25 86 LEU A C 1
ATOM 714 O O . LEU A 1 86 ? -3.226 1.901 13.956 1.00 93.25 86 LEU A O 1
ATOM 718 N N . VAL A 1 87 ? -1.803 0.809 12.593 1.00 92.81 87 VAL A N 1
ATOM 719 C CA . VAL A 1 87 ? -2.139 -0.544 13.061 1.00 92.81 87 VAL A CA 1
ATOM 720 C C . VAL A 1 87 ? -1.757 -0.703 14.530 1.00 92.81 87 VAL A C 1
ATOM 722 O O . VAL A 1 87 ? -2.585 -1.138 15.328 1.00 92.81 87 VAL A O 1
ATOM 725 N N . GLY A 1 88 ? -0.538 -0.305 14.904 1.00 93.88 88 GLY A N 1
ATOM 726 C CA . GLY A 1 88 ? -0.051 -0.399 16.280 1.00 93.88 88 GLY A CA 1
ATOM 727 C C . GLY A 1 88 ? -0.906 0.412 17.251 1.00 93.88 88 GLY A C 1
ATOM 728 O O . GLY A 1 88 ? -1.373 -0.121 18.257 1.00 93.88 88 GLY A O 1
ATOM 729 N N . LEU A 1 89 ? -1.190 1.673 16.917 1.00 94.38 89 LEU A N 1
ATOM 730 C CA . LEU A 1 89 ? -2.029 2.540 17.744 1.00 94.38 89 LEU A CA 1
ATOM 731 C C . LEU A 1 89 ? -3.465 2.012 17.845 1.00 94.38 89 LEU A C 1
ATOM 733 O O . LEU A 1 89 ? -4.056 2.054 18.922 1.00 94.38 89 LEU A O 1
ATOM 737 N N . SER A 1 90 ? -4.013 1.470 16.754 1.00 93.38 90 SER A N 1
ATOM 738 C CA . SER A 1 90 ? -5.349 0.866 16.760 1.00 93.38 90 SER A CA 1
ATOM 739 C C . SER A 1 90 ? -5.404 -0.380 17.637 1.00 93.38 90 SER A C 1
ATOM 741 O O . SER A 1 90 ? -6.330 -0.511 18.431 1.00 93.38 90 SER A O 1
ATOM 743 N N . MET A 1 91 ? -4.412 -1.272 17.551 1.00 94.75 91 MET A N 1
ATOM 744 C CA . MET A 1 91 ? -4.356 -2.458 18.409 1.00 94.75 91 MET A CA 1
ATOM 745 C C . MET A 1 91 ? -4.265 -2.079 19.886 1.00 94.75 91 MET A C 1
ATOM 747 O O . MET A 1 91 ? -5.021 -2.623 20.686 1.00 94.75 91 MET A O 1
ATOM 751 N N . VAL A 1 92 ? -3.394 -1.128 20.239 1.00 95.38 92 VAL A N 1
ATOM 752 C CA . VAL A 1 92 ? -3.262 -0.628 21.617 1.00 95.38 92 VAL A CA 1
ATOM 753 C C . VAL A 1 92 ? -4.556 0.036 22.091 1.00 95.38 92 VAL A C 1
ATOM 755 O O . VAL A 1 92 ? -4.996 -0.205 23.211 1.00 95.38 92 VAL A O 1
ATOM 758 N N . GLY A 1 93 ? -5.202 0.839 21.242 1.00 92.56 93 GLY A N 1
ATOM 759 C CA . GLY A 1 93 ? -6.476 1.480 21.566 1.00 92.56 93 GLY A CA 1
ATOM 760 C C . GLY A 1 93 ? -7.596 0.468 21.811 1.00 92.56 93 GLY A C 1
ATOM 761 O O . GLY A 1 93 ? -8.319 0.580 22.800 1.00 92.56 93 GLY A O 1
ATOM 762 N N . ILE A 1 94 ? -7.710 -0.550 20.953 1.00 92.69 94 ILE A N 1
ATOM 763 C CA . ILE A 1 94 ? -8.717 -1.610 21.082 1.00 92.69 94 ILE A CA 1
ATOM 764 C C . ILE A 1 94 ? -8.487 -2.418 22.360 1.00 92.69 94 ILE A C 1
ATOM 766 O O . ILE A 1 94 ? -9.435 -2.624 23.115 1.00 92.69 94 ILE A O 1
ATOM 770 N N . THR A 1 95 ? -7.254 -2.855 22.637 1.00 93.31 95 THR A N 1
ATOM 771 C CA . THR A 1 95 ? -6.953 -3.648 23.841 1.00 93.31 95 THR A CA 1
ATOM 772 C C . THR A 1 95 ? -7.159 -2.843 25.118 1.00 93.31 95 THR A C 1
ATOM 774 O O . THR A 1 95 ? -7.783 -3.342 26.055 1.00 93.31 95 THR A O 1
ATOM 777 N N . PHE A 1 96 ? -6.717 -1.583 25.144 1.00 93.69 96 PHE A N 1
ATOM 778 C CA . PHE A 1 96 ? -6.920 -0.687 26.280 1.00 93.69 96 PHE A CA 1
ATOM 779 C C . PHE A 1 96 ? -8.408 -0.474 26.580 1.00 93.69 96 PHE A C 1
ATOM 781 O O . PHE A 1 96 ? -8.835 -0.631 27.719 1.00 93.69 96 PHE A O 1
ATOM 788 N N . MET A 1 97 ? -9.220 -0.182 25.562 1.00 92.19 97 MET A N 1
ATOM 789 C CA . MET A 1 97 ? -10.667 0.017 25.717 1.00 92.19 97 MET A CA 1
ATOM 790 C C . MET A 1 97 ? -11.397 -1.281 26.085 1.00 92.19 97 MET A C 1
ATOM 792 O O . MET A 1 97 ? -12.351 -1.267 26.865 1.00 92.19 97 MET A O 1
ATOM 796 N N . ALA A 1 98 ? -10.961 -2.414 25.529 1.00 91.25 98 ALA A N 1
ATOM 797 C CA . ALA A 1 98 ? -11.542 -3.718 25.819 1.00 91.25 98 ALA A CA 1
ATOM 798 C C . ALA A 1 98 ? -11.374 -4.095 27.296 1.00 91.25 98 ALA A C 1
ATOM 800 O O . ALA A 1 98 ? -12.347 -4.533 27.910 1.00 91.25 98 ALA A O 1
ATOM 801 N N . VAL A 1 99 ? -10.182 -3.882 27.865 1.00 92.75 99 VAL A N 1
ATOM 802 C CA . VAL A 1 99 ? -9.847 -4.263 29.248 1.00 92.75 99 VAL A CA 1
ATOM 803 C C . VAL A 1 99 ? -10.205 -3.172 30.261 1.00 92.75 99 VAL A C 1
ATOM 805 O O . VAL A 1 99 ? -10.670 -3.482 31.352 1.00 92.75 99 VAL A O 1
ATOM 808 N N . GLY A 1 100 ? -9.984 -1.902 29.919 1.00 89.00 100 GLY A N 1
ATOM 809 C CA . GLY A 1 100 ? -10.033 -0.787 30.867 1.00 89.00 100 GLY A CA 1
ATOM 810 C C . GLY A 1 100 ? -11.420 -0.199 31.125 1.00 89.00 100 GLY A C 1
ATOM 811 O O . GLY A 1 100 ? -11.614 0.426 32.163 1.00 89.00 100 GLY A O 1
ATOM 812 N N . LEU A 1 101 ? -12.383 -0.378 30.215 1.00 90.12 101 LEU A N 1
ATOM 813 C CA . LEU A 1 101 ? -13.724 0.203 30.352 1.00 90.12 101 LEU A CA 1
ATOM 814 C C . LEU A 1 101 ? -14.775 -0.860 30.676 1.00 90.12 101 LEU A C 1
ATOM 816 O O . LEU A 1 101 ? -14.792 -1.933 30.071 1.00 90.12 101 LEU A O 1
ATOM 820 N N . THR A 1 102 ? -15.694 -0.563 31.591 1.00 88.31 102 THR A N 1
ATOM 821 C CA . THR A 1 102 ? -16.808 -1.454 31.939 1.00 88.31 102 THR A CA 1
ATOM 822 C C . THR A 1 102 ? -17.876 -1.450 30.847 1.00 88.31 102 THR A C 1
ATOM 824 O O . THR A 1 102 ? -18.225 -0.401 30.306 1.00 88.31 102 THR A O 1
ATOM 827 N N . ALA A 1 103 ? -18.389 -2.631 30.498 1.00 86.62 103 ALA A N 1
ATOM 828 C CA . ALA A 1 103 ? -19.487 -2.758 29.540 1.00 86.62 103 ALA A CA 1
ATOM 829 C C . ALA A 1 103 ? -20.797 -2.195 30.122 1.00 86.62 103 ALA A C 1
ATOM 831 O O . ALA A 1 103 ? -20.978 -2.181 31.340 1.00 86.62 103 ALA A O 1
ATOM 832 N N . GLY A 1 104 ? -21.692 -1.725 29.250 1.00 81.19 104 GLY A N 1
ATOM 833 C CA . GLY A 1 104 ? -23.031 -1.262 29.633 1.00 81.19 104 GLY A CA 1
ATOM 834 C C . GLY A 1 104 ? -23.136 0.185 30.132 1.00 81.19 104 GLY A C 1
ATOM 835 O O . GLY A 1 104 ? -24.251 0.675 30.288 1.00 81.19 104 GLY A O 1
ATOM 836 N N . ASP A 1 105 ? -22.022 0.896 30.335 1.00 88.56 105 ASP A N 1
ATOM 837 C CA . ASP A 1 105 ? -22.056 2.329 30.659 1.00 88.56 105 ASP A CA 1
ATOM 838 C C . ASP A 1 105 ? -22.221 3.188 29.388 1.00 88.56 105 ASP A C 1
ATOM 840 O O . ASP A 1 105 ? -21.523 3.003 28.383 1.00 88.56 105 ASP A O 1
ATOM 844 N N . GLU A 1 106 ? -23.132 4.161 29.432 1.00 90.38 106 GLU A N 1
ATOM 845 C CA . GLU A 1 106 ? -23.427 5.055 28.310 1.00 90.38 106 GLU A CA 1
ATOM 846 C C . GLU A 1 106 ? -22.217 5.939 27.967 1.00 90.38 106 GLU A C 1
ATOM 848 O O . GLU A 1 106 ? -21.941 6.198 26.790 1.00 90.38 106 GLU A O 1
ATOM 853 N N . LEU A 1 107 ? -21.445 6.354 28.979 1.00 89.62 107 LEU A N 1
ATOM 854 C CA . LEU A 1 107 ? -20.209 7.112 28.774 1.00 89.62 107 LEU A CA 1
ATOM 855 C C . LEU A 1 107 ? -19.158 6.274 28.038 1.00 89.62 107 LEU A C 1
ATOM 857 O O . LEU A 1 107 ? -18.569 6.751 27.065 1.00 89.62 107 LEU A O 1
ATOM 861 N N . THR A 1 108 ? -18.982 5.011 28.432 1.00 89.94 108 THR A N 1
ATOM 862 C CA . THR A 1 108 ? -18.086 4.065 27.750 1.00 89.94 108 THR A CA 1
ATOM 863 C C . THR A 1 108 ? -18.471 3.899 26.283 1.00 89.94 108 THR A C 1
ATOM 865 O O . THR A 1 108 ? -17.611 3.990 25.405 1.00 89.94 108 THR A O 1
ATOM 868 N N . LEU A 1 109 ? -19.761 3.726 25.987 1.00 91.25 109 LEU A N 1
ATOM 869 C CA . LEU A 1 109 ? -20.247 3.583 24.614 1.00 91.25 109 LEU A CA 1
ATOM 870 C C . LEU A 1 109 ? -19.985 4.821 23.752 1.00 91.25 109 LEU A C 1
ATOM 872 O O . LEU A 1 109 ? -19.568 4.687 22.599 1.00 91.25 109 LEU A O 1
ATOM 876 N N . ARG A 1 110 ? -20.186 6.025 24.300 1.00 93.38 110 ARG A N 1
ATOM 877 C CA . ARG A 1 110 ? -19.896 7.284 23.593 1.00 93.38 110 ARG A CA 1
ATOM 878 C C . ARG A 1 110 ? -18.404 7.438 23.309 1.00 93.38 110 ARG A C 1
ATOM 880 O O . ARG A 1 110 ? -18.035 7.803 22.194 1.00 93.38 110 ARG A O 1
ATOM 887 N N . VAL A 1 111 ? -17.550 7.122 24.283 1.00 92.62 111 VAL A N 1
ATOM 888 C CA . VAL A 1 111 ? -16.088 7.207 24.144 1.00 92.62 111 VAL A CA 1
ATOM 889 C C . VAL A 1 111 ? -15.573 6.196 23.117 1.00 92.62 111 VAL A C 1
ATOM 891 O O . VAL A 1 111 ? -14.849 6.578 22.198 1.00 92.62 111 VAL A O 1
ATOM 894 N N . VAL A 1 112 ? -15.994 4.930 23.206 1.00 93.12 112 VAL A N 1
ATOM 895 C CA . VAL A 1 112 ? -15.618 3.883 22.239 1.00 93.12 112 VAL A CA 1
ATOM 896 C C . VAL A 1 112 ? -16.125 4.223 20.839 1.00 93.12 112 VAL A C 1
ATOM 898 O O . VAL A 1 112 ? -15.379 4.079 19.873 1.00 93.12 112 VAL A O 1
ATOM 901 N N . GLY A 1 113 ? -17.358 4.724 20.718 1.00 92.50 113 GLY A N 1
ATOM 902 C CA . GLY A 1 113 ? -17.930 5.149 19.441 1.00 92.50 113 GLY A CA 1
ATOM 903 C C . GLY A 1 113 ? -17.161 6.304 18.798 1.00 92.50 113 GLY A C 1
ATOM 904 O O . GLY A 1 113 ? -16.841 6.235 17.614 1.00 92.50 113 GLY A O 1
ATOM 905 N N . LEU A 1 114 ? -16.811 7.338 19.570 1.00 95.12 114 LEU A N 1
ATOM 906 C CA . LEU A 1 114 ? -16.067 8.497 19.066 1.00 95.12 114 LEU A CA 1
ATOM 907 C C . LEU A 1 114 ? -14.650 8.108 18.636 1.00 95.12 114 LEU A C 1
ATOM 909 O O . LEU A 1 114 ? -14.237 8.421 17.520 1.00 95.12 114 LEU A O 1
ATOM 913 N N . VAL A 1 115 ? -13.916 7.393 19.492 1.00 94.31 115 VAL A N 1
ATOM 914 C CA . VAL A 1 115 ? -12.547 6.960 19.180 1.00 94.31 115 VAL A CA 1
ATOM 915 C C . VAL A 1 115 ? -12.543 5.980 18.007 1.00 94.31 115 VAL A C 1
ATOM 917 O O . VAL A 1 115 ? -11.724 6.122 17.099 1.00 94.31 115 VAL A O 1
ATOM 920 N N . GLY A 1 116 ? -13.495 5.044 17.969 1.00 93.06 116 GLY A N 1
ATOM 921 C CA . GLY A 1 116 ? -13.669 4.123 16.850 1.00 93.06 116 GLY A CA 1
ATOM 922 C C . GLY A 1 116 ? -13.980 4.848 15.542 1.00 93.06 116 GLY A C 1
ATOM 923 O O . GLY A 1 116 ? -13.361 4.551 14.525 1.00 93.06 116 GLY A O 1
ATOM 924 N N . ALA A 1 117 ? -14.861 5.852 15.558 1.00 94.38 117 ALA A N 1
ATOM 925 C CA . ALA A 1 117 ? -15.164 6.657 14.375 1.00 94.38 117 ALA A CA 1
ATOM 926 C C . ALA A 1 117 ? -13.923 7.399 13.849 1.00 94.38 117 ALA A C 1
ATOM 928 O O . ALA A 1 117 ? -13.650 7.368 12.648 1.00 94.38 117 ALA A O 1
ATOM 929 N N . VAL A 1 118 ? -13.129 8.007 14.739 1.00 95.69 118 VAL A N 1
ATOM 930 C CA . VAL A 1 118 ? -11.864 8.663 14.366 1.00 95.69 118 VAL A CA 1
ATOM 931 C C . VAL A 1 118 ? -10.877 7.652 13.778 1.00 95.69 118 VAL A C 1
ATOM 933 O O . VAL A 1 118 ? -10.281 7.911 12.732 1.00 95.69 118 VAL A O 1
ATO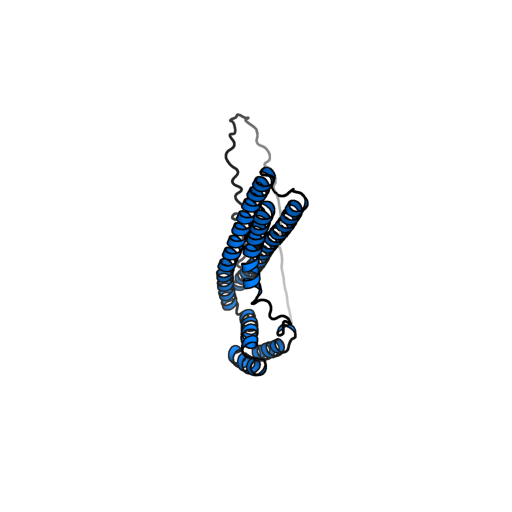M 936 N N . ALA A 1 119 ? -10.732 6.479 14.395 1.00 94.00 119 ALA A N 1
ATOM 937 C CA . ALA A 1 119 ? -9.839 5.433 13.906 1.00 94.00 119 ALA A CA 1
ATOM 938 C C . ALA A 1 119 ? -10.262 4.896 12.527 1.00 94.00 119 ALA A C 1
ATOM 940 O O . ALA A 1 119 ? -9.415 4.699 11.652 1.00 94.00 119 ALA A O 1
ATOM 941 N N . VAL A 1 120 ? -11.566 4.719 12.292 1.00 94.62 120 VAL A N 1
ATOM 942 C CA . VAL A 1 120 ? -12.118 4.329 10.984 1.00 94.62 120 VAL A CA 1
ATOM 943 C C . VAL A 1 120 ? -11.825 5.397 9.928 1.00 94.62 120 VAL A C 1
ATOM 945 O O . VAL A 1 120 ? -11.357 5.056 8.842 1.00 94.62 120 VAL A O 1
ATOM 948 N N . LEU A 1 121 ? -12.018 6.684 10.240 1.00 95.81 121 LEU A N 1
ATOM 949 C CA . LEU A 1 121 ? -11.706 7.785 9.320 1.00 95.81 121 LEU A CA 1
ATOM 950 C C . LEU A 1 121 ? -10.217 7.834 8.958 1.00 95.81 121 LEU A C 1
ATOM 952 O O . LEU A 1 121 ? -9.877 7.958 7.781 1.00 95.81 121 LEU A O 1
ATOM 956 N N . LEU A 1 122 ? -9.327 7.682 9.943 1.00 94.56 122 LEU A N 1
ATOM 957 C CA . LEU A 1 122 ? -7.883 7.611 9.703 1.00 94.56 122 LEU A CA 1
ATOM 958 C C . LEU A 1 122 ? -7.513 6.405 8.832 1.00 94.56 122 LEU A C 1
ATOM 960 O O . LEU A 1 122 ? -6.701 6.527 7.915 1.00 94.56 122 LEU A O 1
ATOM 964 N N . THR A 1 123 ? -8.155 5.262 9.068 1.00 94.12 123 THR A N 1
ATOM 965 C CA . THR A 1 123 ? -7.945 4.034 8.292 1.00 94.12 123 THR A CA 1
ATOM 966 C C . THR A 1 123 ? -8.398 4.189 6.841 1.00 94.12 123 THR A C 1
ATOM 968 O O . THR A 1 123 ? -7.682 3.778 5.926 1.00 94.12 123 THR A O 1
ATOM 971 N N . LEU A 1 124 ? -9.536 4.846 6.602 1.00 93.19 124 LEU A N 1
ATOM 972 C CA . LEU A 1 124 ? -10.002 5.181 5.255 1.00 93.19 124 LEU A CA 1
ATOM 973 C C . LEU A 1 124 ? -9.073 6.183 4.560 1.00 93.19 124 LEU A C 1
ATOM 975 O O . LEU A 1 124 ? -8.750 6.004 3.386 1.00 93.19 124 LEU A O 1
ATOM 979 N N . GLY A 1 125 ? -8.602 7.204 5.281 1.00 93.44 125 GLY A N 1
ATOM 980 C CA . GLY A 1 125 ? -7.631 8.168 4.765 1.00 93.44 125 GLY A CA 1
ATOM 981 C C . GLY A 1 125 ? -6.331 7.492 4.328 1.00 93.44 125 GLY A C 1
ATOM 982 O O . GLY A 1 125 ? -5.851 7.717 3.217 1.00 93.44 125 GLY A O 1
ATOM 983 N N . TRP A 1 126 ? -5.803 6.590 5.155 1.00 93.69 126 TRP A N 1
ATOM 984 C CA . TRP A 1 126 ? -4.621 5.801 4.815 1.00 93.69 126 TRP A CA 1
ATOM 985 C C . TRP A 1 126 ? -4.858 4.864 3.623 1.00 93.69 126 TRP A C 1
ATOM 987 O O . TRP A 1 126 ? -4.026 4.782 2.718 1.00 93.69 126 TRP A O 1
ATOM 997 N N . TRP A 1 127 ? -6.020 4.216 3.550 1.00 92.56 127 TRP A N 1
ATOM 998 C CA . TRP A 1 127 ? -6.383 3.381 2.405 1.00 92.56 127 TRP A CA 1
ATOM 999 C C . TRP A 1 127 ? -6.471 4.169 1.088 1.00 92.56 127 TRP A C 1
ATOM 1001 O O . TRP A 1 127 ? -6.040 3.682 0.040 1.00 92.56 127 TRP A O 1
ATOM 1011 N N . LEU A 1 128 ? -6.970 5.408 1.124 1.00 91.62 128 LEU A N 1
ATOM 1012 C CA . LEU A 1 128 ? -6.957 6.298 -0.039 1.00 91.62 128 LEU A CA 1
ATOM 1013 C C . LEU A 1 128 ? -5.531 6.680 -0.452 1.00 91.62 128 LEU A C 1
ATOM 1015 O O . LEU A 1 128 ? -5.241 6.711 -1.650 1.00 91.62 128 LEU A O 1
ATOM 1019 N N . LEU A 1 129 ? -4.631 6.920 0.508 1.00 88.62 129 LEU A N 1
ATOM 1020 C CA . LEU A 1 129 ? -3.214 7.159 0.219 1.00 88.62 129 LEU A CA 1
ATOM 1021 C C . LEU A 1 129 ? -2.576 5.951 -0.471 1.00 88.62 129 LEU A C 1
ATOM 1023 O O . LEU A 1 129 ? -1.913 6.135 -1.489 1.00 88.62 129 LEU A O 1
ATOM 1027 N N . LEU A 1 130 ? -2.845 4.732 0.008 1.00 87.19 130 LEU A N 1
ATOM 1028 C CA . LEU A 1 130 ? -2.398 3.499 -0.648 1.00 87.19 130 LEU A CA 1
ATOM 1029 C C . LEU A 1 130 ? -2.917 3.392 -2.085 1.00 87.19 130 LEU A C 1
ATOM 1031 O O . LEU A 1 130 ? -2.159 3.113 -3.009 1.00 87.19 130 LEU A O 1
ATOM 1035 N N . ARG A 1 131 ? -4.212 3.646 -2.311 1.00 85.75 131 ARG A N 1
ATOM 1036 C CA . ARG A 1 131 ? -4.770 3.635 -3.674 1.00 85.75 131 ARG A CA 1
ATOM 1037 C C . ARG A 1 131 ? -4.088 4.657 -4.574 1.00 85.75 131 ARG A C 1
ATOM 1039 O O . ARG A 1 131 ? -3.760 4.343 -5.715 1.00 85.75 131 ARG A O 1
ATOM 1046 N N . ARG A 1 132 ? -3.848 5.862 -4.059 1.00 86.81 132 ARG A N 1
ATOM 1047 C CA . ARG A 1 132 ? -3.183 6.927 -4.810 1.00 86.81 132 ARG A CA 1
ATOM 1048 C C . ARG A 1 132 ? -1.747 6.555 -5.171 1.00 86.81 132 ARG A C 1
ATOM 1050 O O . ARG A 1 132 ? -1.338 6.813 -6.301 1.00 86.81 132 ARG A O 1
ATOM 1057 N N . THR A 1 133 ? -0.988 5.951 -4.258 1.00 83.31 133 THR A N 1
ATOM 1058 C CA . THR A 1 133 ? 0.386 5.536 -4.562 1.00 83.31 133 THR A CA 1
ATOM 1059 C C . THR A 1 133 ? 0.428 4.443 -5.617 1.00 83.31 133 THR A C 1
ATOM 1061 O O . THR A 1 133 ? 1.279 4.516 -6.496 1.00 83.31 133 THR A O 1
ATOM 1064 N N . PHE A 1 134 ? -0.524 3.506 -5.632 1.00 79.44 134 PHE A N 1
ATOM 1065 C CA . PHE A 1 134 ? -0.619 2.520 -6.715 1.00 79.44 134 PHE A CA 1
ATOM 1066 C C . PHE A 1 134 ? -0.886 3.155 -8.085 1.00 79.44 134 PHE A C 1
ATOM 1068 O O . PHE A 1 134 ? -0.296 2.735 -9.078 1.00 79.44 134 PHE A O 1
ATOM 1075 N N . THR A 1 135 ? -1.720 4.193 -8.164 1.00 78.44 135 THR A N 1
ATOM 1076 C CA . THR A 1 135 ? -1.913 4.923 -9.428 1.00 78.44 135 THR A CA 1
ATOM 1077 C C . THR A 1 135 ? -0.626 5.629 -9.863 1.00 78.44 135 THR A C 1
ATOM 1079 O O . THR A 1 135 ? -0.264 5.589 -11.037 1.00 78.44 135 THR A O 1
ATOM 1082 N N . LEU A 1 136 ? 0.100 6.231 -8.915 1.00 77.75 136 LEU A N 1
ATOM 1083 C CA . LEU A 1 136 ? 1.376 6.897 -9.187 1.00 77.75 136 LEU A CA 1
ATOM 1084 C C . LEU A 1 136 ? 2.490 5.913 -9.580 1.00 77.75 136 LEU A C 1
ATOM 1086 O O . LEU A 1 136 ? 3.319 6.270 -10.418 1.00 77.75 136 LEU A O 1
ATOM 1090 N N . GLN A 1 137 ? 2.476 4.673 -9.065 1.00 78.75 137 GLN A N 1
ATOM 1091 C CA . GLN A 1 137 ? 3.403 3.615 -9.497 1.00 78.75 137 GLN A CA 1
ATOM 1092 C C . GLN A 1 137 ? 3.367 3.450 -11.003 1.00 78.75 137 GLN A C 1
ATOM 1094 O O . GLN A 1 137 ? 4.409 3.499 -11.643 1.00 78.75 137 GLN A O 1
ATOM 1099 N N . HIS A 1 138 ? 2.172 3.317 -11.575 1.00 74.88 138 HIS A N 1
ATOM 1100 C CA . HIS A 1 138 ? 2.024 3.056 -13.001 1.00 74.88 138 HIS A CA 1
ATOM 1101 C C . HIS A 1 138 ? 2.615 4.168 -13.872 1.00 74.88 138 HIS A C 1
ATOM 1103 O O . HIS A 1 138 ? 3.249 3.874 -14.883 1.00 74.88 138 HIS A O 1
ATOM 1109 N N . VAL A 1 139 ? 2.466 5.428 -13.458 1.00 77.94 139 VAL A N 1
ATOM 1110 C CA . VAL A 1 139 ? 3.040 6.573 -14.177 1.00 77.94 139 VAL A CA 1
ATOM 1111 C C . VAL A 1 139 ? 4.564 6.588 -14.048 1.00 77.94 139 VAL A C 1
ATOM 1113 O O . VAL A 1 139 ? 5.263 6.755 -15.045 1.00 77.94 139 VAL A O 1
ATOM 1116 N N . SER A 1 140 ? 5.090 6.357 -12.841 1.00 74.44 140 SER A N 1
ATOM 1117 C CA . SER A 1 140 ? 6.541 6.306 -12.617 1.00 74.44 140 SER A CA 1
ATOM 1118 C C . SER A 1 140 ? 7.207 5.130 -13.336 1.00 74.44 140 SER A C 1
ATOM 1120 O O . SER A 1 140 ? 8.273 5.299 -13.917 1.00 74.44 140 SER A O 1
ATOM 1122 N N . GLU A 1 141 ? 6.563 3.960 -13.369 1.00 74.81 141 GLU A N 1
ATOM 1123 C CA . GLU A 1 141 ? 7.035 2.792 -14.110 1.00 74.81 141 GLU A CA 1
ATOM 1124 C C . GLU A 1 141 ? 7.043 3.072 -15.610 1.00 74.81 141 GLU A C 1
ATOM 1126 O O . GLU A 1 141 ? 8.001 2.716 -16.286 1.00 74.81 141 GLU A O 1
ATOM 1131 N N . TYR A 1 142 ? 6.005 3.729 -16.136 1.00 79.31 142 TYR A N 1
ATOM 1132 C CA . TYR A 1 142 ? 5.961 4.104 -17.546 1.00 79.31 142 TYR A CA 1
ATOM 1133 C C . TYR A 1 142 ? 7.113 5.049 -17.913 1.00 79.31 142 TYR A C 1
ATOM 1135 O O . TYR A 1 142 ? 7.821 4.802 -18.887 1.00 79.31 142 TYR A O 1
ATOM 1143 N N . ARG A 1 143 ? 7.353 6.086 -17.100 1.00 79.12 143 ARG A N 1
ATOM 1144 C CA . ARG A 1 143 ? 8.443 7.041 -17.336 1.00 79.12 143 ARG A CA 1
ATOM 1145 C C . ARG A 1 143 ? 9.823 6.396 -17.197 1.00 79.12 143 ARG A C 1
ATOM 1147 O O . ARG A 1 143 ? 10.693 6.656 -18.020 1.00 79.12 143 ARG A O 1
ATOM 1154 N N . LYS A 1 144 ? 10.013 5.510 -16.214 1.00 77.62 144 LYS A N 1
ATOM 1155 C CA . LYS A 1 144 ? 11.253 4.728 -16.077 1.00 77.62 144 LYS A CA 1
ATOM 1156 C C . LYS A 1 144 ? 11.527 3.886 -17.326 1.00 77.62 144 LYS A C 1
ATOM 1158 O O . LYS A 1 144 ? 12.642 3.929 -17.828 1.00 77.62 144 LYS A O 1
ATOM 1163 N N . ARG A 1 145 ? 10.509 3.217 -17.883 1.00 75.25 145 ARG A N 1
ATOM 1164 C CA . ARG A 1 145 ? 10.649 2.430 -19.125 1.00 75.25 145 ARG A CA 1
ATOM 1165 C C . ARG A 1 145 ? 11.025 3.288 -20.329 1.00 75.25 145 ARG A C 1
ATOM 1167 O O . ARG A 1 145 ? 11.798 2.863 -21.180 1.00 75.25 145 ARG A O 1
ATOM 1174 N N . GLU A 1 146 ? 10.474 4.494 -20.426 1.00 77.94 146 GLU A N 1
ATOM 1175 C CA . GLU A 1 146 ? 10.826 5.433 -21.494 1.00 77.94 146 GLU A CA 1
ATOM 1176 C C . GLU A 1 146 ? 12.302 5.853 -21.399 1.00 77.94 146 GLU A C 1
ATOM 1178 O O . GLU A 1 146 ? 13.029 5.783 -22.388 1.00 77.94 146 GLU A O 1
ATOM 1183 N N . ILE A 1 147 ? 12.769 6.178 -20.191 1.00 75.06 147 ILE A N 1
ATOM 1184 C CA . ILE A 1 147 ? 14.168 6.538 -19.920 1.00 75.06 147 ILE A CA 1
ATOM 1185 C C . ILE A 1 147 ? 15.116 5.358 -20.191 1.00 75.06 147 ILE A C 1
ATOM 1187 O O . ILE A 1 147 ? 16.169 5.541 -20.797 1.00 75.06 147 ILE A O 1
ATOM 1191 N N . GLU A 1 148 ? 14.748 4.138 -19.793 1.00 76.06 148 GLU A N 1
ATOM 1192 C CA . GLU A 1 148 ? 15.541 2.924 -20.034 1.00 76.06 148 GLU A CA 1
ATOM 1193 C C . GLU A 1 148 ? 15.718 2.631 -21.528 1.00 76.06 148 GLU A C 1
ATOM 1195 O O . GLU A 1 148 ? 16.827 2.304 -21.960 1.00 76.06 148 GLU A O 1
ATOM 1200 N N . ARG A 1 149 ? 14.657 2.820 -22.326 1.00 74.62 149 ARG A N 1
ATOM 1201 C CA . ARG A 1 149 ? 14.713 2.706 -23.792 1.00 74.62 149 ARG A CA 1
ATOM 1202 C C . ARG A 1 149 ? 15.629 3.750 -24.415 1.00 74.62 149 ARG A C 1
ATOM 1204 O O . ARG A 1 149 ? 16.378 3.421 -25.328 1.00 74.62 149 ARG A O 1
ATOM 1211 N N . GLU A 1 150 ? 15.597 4.988 -23.924 1.00 74.44 150 GLU A N 1
ATOM 1212 C CA . GLU A 1 150 ? 16.484 6.052 -24.411 1.00 74.44 150 GLU A CA 1
ATOM 1213 C C . GLU A 1 150 ? 17.952 5.847 -24.008 1.00 74.44 150 GLU A C 1
ATOM 1215 O O . GLU A 1 150 ? 18.855 6.254 -24.740 1.00 74.44 150 GLU A O 1
ATOM 1220 N N . LEU A 1 151 ? 18.205 5.215 -22.860 1.00 70.62 151 LEU A N 1
ATOM 1221 C CA . LEU A 1 151 ? 19.548 4.932 -22.350 1.00 70.62 151 LEU A CA 1
ATOM 1222 C C . LEU A 1 151 ? 20.146 3.616 -22.875 1.00 70.62 151 LEU A C 1
ATOM 1224 O O . LEU A 1 151 ? 21.342 3.387 -22.684 1.00 70.62 151 LEU A O 1
ATOM 1228 N N . GLY A 1 152 ? 19.339 2.749 -23.498 1.00 66.81 152 GLY A N 1
ATOM 1229 C CA . GLY A 1 152 ? 19.747 1.401 -23.905 1.00 66.81 152 GLY A CA 1
ATOM 1230 C C . GLY A 1 152 ? 20.041 0.469 -22.722 1.00 66.81 152 GLY A C 1
ATOM 1231 O O . GLY A 1 152 ? 20.803 -0.488 -22.864 1.00 66.81 152 GLY A O 1
ATOM 1232 N N . MET A 1 153 ? 19.484 0.749 -21.536 1.00 71.38 153 MET A N 1
ATOM 1233 C CA . MET A 1 153 ? 19.725 -0.069 -20.344 1.00 71.38 153 MET A CA 1
ATOM 1234 C C . MET A 1 153 ? 18.939 -1.381 -20.419 1.00 71.38 153 MET A C 1
ATOM 1236 O O . MET A 1 153 ? 17.738 -1.397 -20.667 1.00 71.38 153 MET A O 1
ATOM 1240 N N . ARG A 1 154 ? 19.619 -2.501 -20.150 1.00 66.56 154 ARG A N 1
ATOM 1241 C CA . ARG A 1 154 ? 19.068 -3.865 -20.271 1.00 66.56 154 ARG A CA 1
ATOM 1242 C C . ARG A 1 154 ? 18.306 -4.350 -19.023 1.00 66.56 154 ARG A C 1
ATOM 1244 O O . ARG A 1 154 ? 17.869 -5.495 -18.974 1.00 66.56 154 ARG A O 1
ATOM 1251 N N . GLN A 1 155 ? 18.134 -3.510 -18.000 1.00 68.06 155 GLN A N 1
ATOM 1252 C CA . GLN A 1 155 ? 17.524 -3.897 -16.718 1.00 68.06 155 GLN A CA 1
ATOM 1253 C C . GLN A 1 155 ? 16.060 -4.364 -16.869 1.00 68.06 155 GLN A C 1
ATOM 1255 O O . GLN A 1 155 ? 15.660 -5.348 -16.241 1.00 68.06 155 GLN A O 1
ATOM 1260 N N . GLU A 1 156 ? 15.281 -3.739 -17.760 1.00 65.38 156 GLU A N 1
ATOM 1261 C CA . GLU A 1 156 ? 13.910 -4.169 -18.080 1.00 65.38 156 GLU A CA 1
ATOM 1262 C C . GLU A 1 156 ? 13.878 -5.552 -18.750 1.00 65.38 156 GLU A C 1
ATOM 1264 O O . GLU A 1 156 ? 13.010 -6.373 -18.445 1.00 65.38 156 GLU A O 1
ATOM 1269 N N . LEU A 1 157 ? 14.845 -5.848 -19.625 1.00 65.50 157 LEU A N 1
ATOM 1270 C CA . LEU A 1 157 ? 14.996 -7.159 -20.266 1.00 65.50 157 LEU A CA 1
ATOM 1271 C C . LEU A 1 157 ? 15.229 -8.252 -19.217 1.00 65.50 157 LEU A C 1
ATOM 1273 O O . LEU A 1 157 ? 14.536 -9.266 -19.228 1.00 65.50 157 LEU A O 1
ATOM 1277 N N . TYR A 1 158 ? 16.097 -8.008 -18.234 1.00 67.56 158 TYR A N 1
ATOM 1278 C CA . TYR A 1 158 ? 16.311 -8.943 -17.126 1.00 67.56 158 TYR A CA 1
ATOM 1279 C C . TYR A 1 158 ? 15.053 -9.134 -16.258 1.00 67.56 158 TYR A C 1
ATOM 1281 O O . TYR A 1 158 ? 14.681 -10.263 -15.933 1.00 67.56 158 TYR A O 1
ATOM 1289 N N . LEU A 1 159 ? 14.340 -8.056 -15.911 1.00 67.94 159 LEU A N 1
ATOM 1290 C CA . LEU A 1 159 ? 13.129 -8.135 -15.079 1.00 67.94 159 LEU A CA 1
ATOM 1291 C C . LEU A 1 159 ? 11.937 -8.778 -15.805 1.00 67.94 159 LEU A C 1
ATOM 1293 O O . LEU A 1 159 ? 11.186 -9.557 -15.204 1.00 67.94 159 LEU A O 1
ATOM 1297 N N . SER A 1 160 ? 11.750 -8.469 -17.089 1.00 69.06 160 SER A N 1
ATOM 1298 C CA . SER A 1 160 ? 10.713 -9.070 -17.934 1.00 69.06 160 SER A CA 1
ATOM 1299 C C . SER A 1 160 ? 10.984 -10.556 -18.158 1.00 69.06 160 SER A C 1
ATOM 1301 O O . SER A 1 160 ? 10.073 -11.367 -17.968 1.00 69.06 160 SER A O 1
ATOM 1303 N N . TYR A 1 161 ? 12.242 -10.925 -18.406 1.00 69.06 161 TYR A N 1
ATOM 1304 C CA . TYR A 1 161 ? 12.694 -12.309 -18.468 1.00 69.06 161 TYR A CA 1
ATOM 1305 C C . TYR A 1 161 ? 12.415 -13.070 -17.166 1.00 69.06 161 TYR A C 1
ATOM 1307 O O . TYR A 1 161 ? 11.813 -14.142 -17.195 1.00 69.06 161 TYR A O 1
ATOM 1315 N N . LEU A 1 162 ? 12.727 -12.495 -15.998 1.00 70.00 162 LEU A N 1
ATOM 1316 C CA . LEU A 1 162 ? 12.399 -13.095 -14.697 1.00 70.00 162 LEU A CA 1
ATOM 1317 C C . LEU A 1 162 ? 10.886 -13.228 -14.459 1.00 70.00 162 LEU A C 1
ATOM 1319 O O . LEU A 1 162 ? 10.422 -14.148 -13.778 1.00 70.00 162 LEU A O 1
ATOM 1323 N N . ARG A 1 163 ? 10.073 -12.300 -14.973 1.00 68.38 163 ARG A N 1
ATOM 1324 C CA . ARG A 1 163 ? 8.609 -12.352 -14.840 1.00 68.38 163 ARG A CA 1
ATOM 1325 C C . ARG A 1 163 ? 7.990 -13.416 -15.747 1.00 68.38 163 ARG A C 1
ATOM 1327 O O . ARG A 1 163 ? 7.120 -14.153 -15.291 1.00 68.38 163 ARG A O 1
ATOM 1334 N N . GLN A 1 164 ? 8.439 -13.524 -16.995 1.00 69.12 164 GLN A N 1
ATOM 1335 C CA . GLN A 1 164 ? 7.946 -14.522 -17.947 1.00 69.12 164 GLN A CA 1
ATOM 1336 C C . GLN A 1 164 ? 8.535 -15.916 -17.704 1.00 69.12 164 GLN A C 1
ATOM 1338 O O . GLN A 1 164 ? 7.799 -16.898 -17.773 1.00 69.12 164 GLN A O 1
ATOM 1343 N N . GLY A 1 165 ? 9.803 -16.026 -17.309 1.00 62.50 165 GLY A N 1
ATOM 1344 C CA . GLY A 1 165 ? 10.429 -17.289 -16.907 1.00 62.50 165 GLY A CA 1
ATOM 1345 C C . GLY A 1 165 ? 9.686 -17.977 -15.755 1.00 62.50 165 GLY A C 1
ATOM 1346 O O . GLY A 1 165 ? 9.546 -19.201 -15.755 1.00 62.50 165 GLY A O 1
ATOM 1347 N N . ARG A 1 166 ? 9.097 -17.196 -14.833 1.00 61.75 166 ARG A N 1
ATOM 1348 C CA . ARG A 1 166 ? 8.218 -17.700 -13.759 1.00 61.75 166 ARG A CA 1
ATOM 1349 C C . ARG A 1 166 ? 6.925 -18.343 -14.265 1.00 61.75 166 ARG A C 1
ATOM 1351 O O . ARG A 1 166 ? 6.485 -19.329 -13.687 1.00 61.75 166 ARG A O 1
ATOM 1358 N N . LEU A 1 167 ? 6.318 -17.797 -15.318 1.00 60.75 167 LEU A N 1
ATOM 1359 C CA . LEU A 1 167 ? 5.054 -18.301 -15.874 1.00 60.75 167 LEU A CA 1
ATOM 1360 C C . LEU A 1 167 ? 5.253 -19.537 -16.756 1.00 60.75 167 LEU A C 1
ATOM 1362 O O . LEU A 1 167 ? 4.354 -20.364 -16.878 1.00 60.75 167 LEU A O 1
ATOM 1366 N N . VAL A 1 168 ? 6.417 -19.645 -17.396 1.00 61.69 168 VAL A N 1
ATOM 1367 C CA . VAL A 1 168 ? 6.643 -20.597 -18.490 1.00 61.69 168 VAL A CA 1
ATOM 1368 C C . VAL A 1 168 ? 7.548 -21.774 -18.060 1.00 61.69 168 VAL A C 1
ATOM 1370 O O . VAL A 1 168 ? 7.516 -22.834 -18.689 1.00 61.69 168 VAL A O 1
ATOM 1373 N N . GLY A 1 169 ? 8.266 -21.644 -16.935 1.00 63.50 169 GLY A N 1
ATOM 1374 C CA . GLY A 1 169 ? 9.112 -22.685 -16.342 1.00 63.50 169 GLY A CA 1
ATOM 1375 C C . GLY A 1 169 ? 10.505 -22.786 -16.981 1.00 63.50 169 GLY A C 1
ATOM 1376 O O . GLY A 1 169 ? 10.699 -22.444 -18.146 1.00 63.50 169 GLY A O 1
ATOM 1377 N N . LEU A 1 170 ? 11.484 -23.297 -16.220 1.00 64.88 170 LEU A N 1
ATOM 1378 C CA . LEU A 1 170 ? 12.920 -23.285 -16.573 1.00 64.88 170 LEU A CA 1
ATOM 1379 C C . LEU A 1 170 ? 13.237 -23.882 -17.955 1.00 64.88 170 LEU A C 1
ATOM 1381 O O . LEU A 1 170 ? 14.033 -23.314 -18.687 1.00 64.88 170 LEU A O 1
ATOM 1385 N N . ARG A 1 171 ? 12.559 -24.964 -18.365 1.00 63.72 171 ARG A N 1
ATOM 1386 C CA . ARG A 1 171 ? 12.779 -25.609 -19.680 1.00 63.72 171 ARG A CA 1
ATOM 1387 C C . ARG A 1 171 ? 12.439 -24.728 -20.883 1.00 63.72 171 ARG A C 1
ATOM 1389 O O . ARG A 1 171 ? 12.904 -24.994 -21.982 1.00 63.72 171 ARG A O 1
ATOM 1396 N N . ARG A 1 172 ? 11.582 -23.726 -20.700 1.00 70.06 172 ARG A N 1
ATOM 1397 C CA . ARG A 1 172 ? 11.202 -22.765 -21.743 1.00 70.06 172 ARG A CA 1
ATOM 1398 C C . ARG A 1 172 ? 11.845 -21.396 -21.517 1.00 70.06 172 ARG A C 1
ATOM 1400 O O . ARG A 1 172 ? 11.741 -20.545 -22.395 1.00 70.06 172 ARG A O 1
ATOM 1407 N N . ALA A 1 173 ? 12.519 -21.195 -20.382 1.00 69.06 173 ALA A N 1
ATOM 1408 C CA . ALA A 1 173 ? 13.277 -19.983 -20.102 1.00 69.06 173 ALA A CA 1
ATOM 1409 C C . ALA A 1 173 ? 14.439 -19.831 -21.095 1.00 69.06 173 ALA A C 1
ATOM 1411 O O . ALA A 1 173 ? 14.596 -18.757 -21.657 1.00 69.06 173 ALA A O 1
ATOM 1412 N N . ASP A 1 174 ? 15.138 -20.917 -21.445 1.00 72.88 174 ASP A N 1
ATOM 1413 C CA . ASP A 1 174 ? 16.231 -20.868 -22.430 1.00 72.88 174 ASP A CA 1
ATOM 1414 C C . ASP A 1 174 ? 15.758 -20.413 -23.819 1.00 72.88 174 ASP A C 1
ATOM 1416 O O . ASP A 1 174 ? 16.376 -19.551 -24.441 1.00 72.88 174 ASP A O 1
ATOM 1420 N N . THR A 1 175 ? 14.609 -20.925 -24.276 1.00 78.62 175 THR A N 1
ATOM 1421 C CA . THR A 1 175 ? 13.991 -20.492 -25.542 1.00 78.62 175 THR A CA 1
ATOM 1422 C C . THR A 1 175 ? 13.441 -19.067 -25.478 1.00 78.62 175 THR A C 1
ATOM 1424 O O . THR A 1 175 ? 13.248 -18.425 -26.507 1.00 78.62 175 THR A O 1
ATOM 1427 N N . LEU A 1 176 ? 13.144 -18.574 -24.274 1.00 78.06 176 LEU A N 1
ATOM 1428 C CA . LEU A 1 176 ? 12.664 -17.215 -24.045 1.00 78.06 176 LEU A CA 1
ATOM 1429 C C . LEU A 1 176 ? 13.836 -16.226 -24.007 1.00 78.06 176 LEU A C 1
ATOM 1431 O O . LEU A 1 176 ? 13.700 -15.136 -24.549 1.00 78.06 176 LEU A O 1
ATOM 1435 N N . ALA A 1 177 ? 14.990 -16.635 -23.468 1.00 76.94 177 ALA A N 1
ATOM 1436 C CA . ALA A 1 177 ? 16.235 -15.870 -23.491 1.00 76.94 177 ALA A CA 1
ATOM 1437 C C . ALA A 1 177 ? 16.715 -15.645 -24.930 1.00 76.94 177 ALA A C 1
ATOM 1439 O O . ALA A 1 177 ? 16.962 -14.507 -25.308 1.00 76.94 177 ALA A O 1
ATOM 1440 N N . GLU A 1 178 ? 16.745 -16.697 -25.757 1.00 81.62 178 GLU A N 1
ATOM 1441 C CA . GLU A 1 178 ? 17.115 -16.587 -27.180 1.00 81.62 178 GLU A CA 1
ATOM 1442 C C . GLU A 1 178 ? 16.175 -15.664 -27.966 1.00 81.62 178 GLU A C 1
ATOM 1444 O O . GLU A 1 178 ? 16.618 -14.922 -28.839 1.00 81.62 178 GLU A O 1
ATOM 1449 N N . ARG A 1 179 ? 14.873 -15.672 -27.647 1.00 79.06 179 ARG A N 1
ATOM 1450 C CA . ARG A 1 179 ? 13.894 -14.777 -28.284 1.00 79.06 179 ARG A CA 1
ATOM 1451 C C . ARG A 1 179 ? 14.021 -13.331 -27.815 1.00 79.06 179 ARG A C 1
ATOM 1453 O O . ARG A 1 179 ? 13.829 -12.434 -28.622 1.00 79.06 179 ARG A O 1
ATOM 1460 N N . MET A 1 180 ? 14.299 -13.110 -26.531 1.00 75.38 180 MET A N 1
ATOM 1461 C CA . MET A 1 180 ? 14.438 -11.769 -25.955 1.00 75.38 180 MET A CA 1
ATOM 1462 C C . MET A 1 180 ? 15.757 -11.095 -26.310 1.00 75.38 180 MET A C 1
ATOM 1464 O O . MET A 1 180 ? 15.810 -9.873 -26.372 1.00 75.38 180 MET A O 1
ATOM 1468 N N . ALA A 1 181 ? 16.813 -11.875 -26.522 1.00 79.06 181 ALA A N 1
ATOM 1469 C CA . ALA A 1 181 ? 18.125 -11.343 -26.839 1.00 79.06 181 ALA A CA 1
ATOM 1470 C C . ALA A 1 181 ? 18.284 -10.940 -28.316 1.00 79.06 181 ALA A C 1
ATOM 1472 O O . ALA A 1 181 ? 19.317 -10.384 -28.660 1.00 79.06 181 ALA A O 1
ATOM 1473 N N . GLU A 1 182 ? 17.304 -11.225 -29.190 1.00 81.44 182 GLU A N 1
ATOM 1474 C CA . GLU A 1 182 ? 17.305 -10.864 -30.625 1.00 81.44 182 GLU A CA 1
ATOM 1475 C C . GLU A 1 182 ? 18.634 -11.167 -31.361 1.00 81.44 182 GLU A C 1
ATOM 1477 O O . GLU A 1 182 ? 19.015 -10.482 -32.307 1.00 81.44 182 GLU A O 1
ATOM 1482 N N . GLY A 1 183 ? 19.348 -12.223 -30.946 1.00 74.88 183 GLY A N 1
ATOM 1483 C CA . GLY A 1 183 ? 20.636 -12.628 -31.528 1.00 74.88 183 GLY A CA 1
ATOM 1484 C C . GLY A 1 183 ? 21.890 -12.103 -30.815 1.00 74.88 183 GLY A C 1
ATOM 1485 O O . GLY A 1 183 ? 22.998 -12.424 -31.241 1.00 74.88 183 GLY A O 1
ATOM 1486 N N . ASP A 1 184 ? 21.752 -11.354 -29.719 1.00 80.94 184 ASP A N 1
ATOM 1487 C CA . ASP A 1 184 ? 22.858 -10.965 -28.840 1.00 80.94 184 ASP A CA 1
ATOM 1488 C C . ASP A 1 184 ? 23.295 -12.158 -27.966 1.00 80.94 184 ASP A C 1
ATOM 1490 O O . ASP A 1 184 ? 22.618 -12.573 -27.016 1.00 80.94 184 ASP A O 1
ATOM 1494 N N . ALA A 1 185 ? 24.438 -12.749 -28.322 1.00 79.25 185 ALA A N 1
ATOM 1495 C CA . ALA A 1 185 ? 24.981 -13.926 -27.648 1.00 79.25 185 ALA A CA 1
ATOM 1496 C C . ALA A 1 185 ? 25.408 -13.639 -26.198 1.00 79.25 185 ALA A C 1
ATOM 1498 O O . ALA A 1 185 ? 25.265 -14.513 -25.343 1.00 79.25 185 ALA A O 1
ATOM 1499 N N . GLU A 1 186 ? 25.886 -12.425 -25.913 1.00 79.56 186 GLU A N 1
ATOM 1500 C CA . GLU A 1 186 ? 26.320 -12.016 -24.573 1.00 79.56 186 GLU A CA 1
ATOM 1501 C C . GLU A 1 186 ? 25.104 -11.858 -23.652 1.00 79.56 186 GLU A C 1
ATOM 1503 O O . GLU A 1 186 ? 25.054 -12.433 -22.566 1.00 79.56 186 GLU A O 1
ATOM 1508 N N . LEU A 1 187 ? 24.055 -11.193 -24.144 1.00 76.81 187 LEU A N 1
ATOM 1509 C CA . LEU A 1 187 ? 22.797 -11.043 -23.411 1.00 76.81 187 LEU A CA 1
ATOM 1510 C C . LEU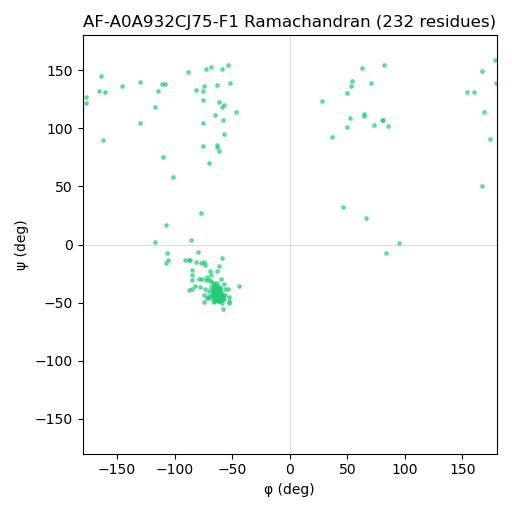 A 1 187 ? 22.099 -12.388 -23.159 1.00 76.81 187 LEU A C 1
ATOM 1512 O O . LEU A 1 187 ? 21.521 -12.604 -22.094 1.00 76.81 187 LEU A O 1
ATOM 1516 N N . THR A 1 188 ? 22.156 -13.310 -24.121 1.00 81.31 188 THR A N 1
ATOM 1517 C CA . THR A 1 188 ? 21.583 -14.654 -23.958 1.00 81.31 188 THR A CA 1
ATOM 1518 C C . THR A 1 188 ? 22.276 -15.419 -22.827 1.00 81.31 188 THR A C 1
ATOM 1520 O O . THR A 1 188 ? 21.604 -16.060 -22.015 1.00 81.31 188 THR A O 1
ATOM 1523 N N . ASP A 1 189 ? 23.608 -15.349 -22.760 1.00 83.56 189 ASP A N 1
ATOM 1524 C CA . ASP A 1 189 ? 24.402 -16.002 -21.716 1.00 83.56 189 ASP A CA 1
ATOM 1525 C C . ASP A 1 189 ? 24.127 -15.389 -20.333 1.00 83.56 189 ASP A C 1
ATOM 1527 O O . ASP A 1 189 ? 23.893 -16.117 -19.365 1.00 83.56 189 ASP A O 1
ATOM 1531 N N . ASP A 1 190 ? 24.029 -14.061 -20.247 1.00 80.25 190 ASP A N 1
ATOM 1532 C CA . ASP A 1 190 ? 23.680 -13.363 -19.007 1.00 80.25 190 ASP A CA 1
ATOM 1533 C C . ASP A 1 190 ? 22.269 -13.719 -18.512 1.00 80.25 190 ASP A C 1
ATOM 1535 O O . ASP A 1 190 ? 22.072 -13.988 -17.324 1.00 80.25 190 ASP A O 1
ATOM 1539 N N . LEU A 1 191 ? 21.278 -13.809 -19.408 1.00 79.75 191 LEU A N 1
ATOM 1540 C CA . LEU A 1 191 ? 19.916 -14.241 -19.064 1.00 79.75 191 LEU A CA 1
ATOM 1541 C C . LEU A 1 191 ? 19.872 -15.712 -18.620 1.00 79.75 191 LEU A C 1
ATOM 1543 O O . LEU A 1 191 ? 19.138 -16.060 -17.688 1.00 79.75 191 LEU A O 1
ATOM 1547 N N . ARG A 1 192 ? 20.673 -16.590 -19.237 1.00 80.94 192 ARG A N 1
ATOM 1548 C CA . ARG A 1 192 ? 20.799 -17.993 -18.809 1.00 80.94 192 ARG A CA 1
ATOM 1549 C C . ARG A 1 192 ? 21.423 -18.097 -17.424 1.00 80.94 192 ARG A C 1
ATOM 1551 O O . ARG A 1 192 ? 20.850 -18.774 -16.566 1.00 80.94 192 ARG A O 1
ATOM 1558 N N . LYS A 1 193 ? 22.531 -17.392 -17.174 1.00 81.94 193 LYS A N 1
ATOM 1559 C CA . LYS A 1 193 ? 23.165 -17.310 -15.848 1.00 81.94 193 LYS A CA 1
ATOM 1560 C C . LYS A 1 193 ? 22.195 -16.775 -14.805 1.00 81.94 193 LYS A C 1
ATOM 1562 O O . LYS A 1 193 ? 22.093 -17.358 -13.729 1.00 81.94 193 LYS A O 1
ATOM 1567 N N . LEU A 1 194 ? 21.428 -15.739 -15.144 1.00 76.31 194 LEU A N 1
ATOM 1568 C CA . LEU A 1 194 ? 20.407 -15.182 -14.265 1.00 76.31 194 LEU A CA 1
ATOM 1569 C C . LEU A 1 194 ? 19.312 -16.209 -13.952 1.00 76.31 194 LEU A C 1
ATOM 1571 O O . LEU A 1 194 ? 18.999 -16.400 -12.788 1.00 76.31 194 LEU A O 1
ATOM 1575 N N . ALA A 1 195 ? 18.772 -16.938 -14.936 1.00 74.19 195 ALA A N 1
ATOM 1576 C CA . ALA A 1 195 ? 17.760 -17.981 -14.689 1.00 74.19 195 ALA A CA 1
ATOM 1577 C C . ALA A 1 195 ? 18.244 -19.106 -13.758 1.00 74.19 195 ALA A C 1
ATOM 1579 O O . ALA A 1 195 ? 17.436 -19.737 -13.070 1.00 74.19 195 ALA A O 1
ATOM 1580 N N . HIS A 1 196 ? 19.550 -19.371 -13.774 1.00 73.44 196 HIS A N 1
ATOM 1581 C CA . HIS A 1 196 ? 20.191 -20.397 -12.959 1.00 73.44 196 HIS A CA 1
ATOM 1582 C C . HIS A 1 196 ? 20.674 -19.858 -11.606 1.00 73.44 196 HIS A C 1
ATOM 1584 O O . HIS A 1 196 ? 20.966 -20.655 -10.712 1.00 73.44 196 HIS A O 1
ATOM 1590 N N . SER A 1 197 ? 20.729 -18.534 -11.423 1.00 74.50 197 SER A N 1
ATOM 1591 C CA . SER A 1 197 ? 21.109 -17.919 -10.156 1.00 74.50 197 SER A CA 1
ATOM 1592 C C . SER A 1 197 ? 19.993 -18.071 -9.117 1.00 74.50 197 SER A C 1
ATOM 1594 O O . SER A 1 197 ? 18.797 -18.136 -9.424 1.00 74.50 197 SER A O 1
ATOM 1596 N N . SER A 1 198 ? 20.378 -18.121 -7.841 1.00 57.09 198 SER A N 1
ATOM 1597 C CA . SER A 1 198 ? 19.439 -18.176 -6.714 1.00 57.09 198 SER A CA 1
ATOM 1598 C C . SER A 1 198 ? 18.529 -16.946 -6.628 1.00 57.09 198 SER A C 1
ATOM 1600 O O . SER A 1 198 ? 17.475 -17.017 -6.005 1.00 57.09 198 SER A O 1
ATOM 1602 N N . GLU A 1 199 ? 18.891 -15.839 -7.281 1.00 59.56 199 GLU A N 1
ATOM 1603 C CA . GLU A 1 199 ? 18.087 -14.613 -7.348 1.00 59.56 199 GLU A CA 1
ATOM 1604 C C . GLU A 1 199 ? 16.859 -14.769 -8.259 1.00 59.56 199 GLU A C 1
ATOM 1606 O O . GLU A 1 199 ? 15.808 -14.191 -7.982 1.00 59.56 199 GLU A O 1
ATOM 1611 N N . ALA A 1 200 ? 16.935 -15.612 -9.299 1.00 55.19 200 ALA A N 1
ATOM 1612 C CA . ALA A 1 200 ? 15.786 -15.923 -10.156 1.00 55.19 200 ALA A CA 1
ATOM 1613 C C . ALA A 1 200 ? 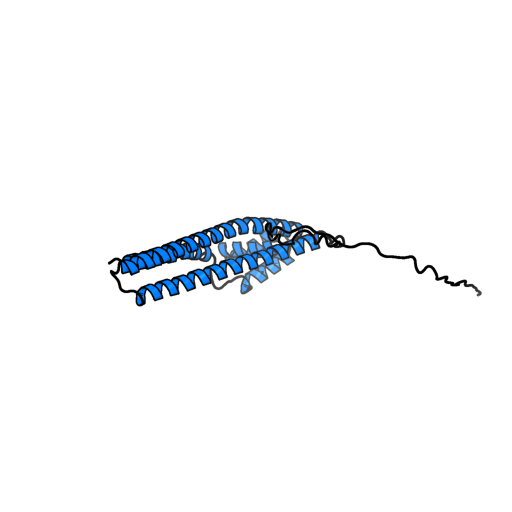14.764 -16.860 -9.505 1.00 55.19 200 ALA A C 1
ATOM 1615 O O . ALA A 1 200 ? 13.626 -16.969 -9.973 1.00 55.19 200 ALA A O 1
ATOM 1616 N N . ARG A 1 201 ? 15.148 -17.520 -8.408 1.00 54.75 201 ARG A N 1
ATOM 1617 C CA . ARG A 1 201 ? 14.260 -18.320 -7.564 1.00 54.75 201 ARG A CA 1
ATOM 1618 C C . ARG A 1 201 ? 14.053 -17.617 -6.223 1.00 54.75 201 ARG A C 1
ATOM 1620 O O . ARG A 1 201 ? 14.586 -18.081 -5.215 1.00 54.75 201 ARG A O 1
ATOM 1627 N N . PRO A 1 202 ? 13.246 -16.544 -6.153 1.00 50.78 202 PRO A N 1
ATOM 1628 C CA . PRO A 1 202 ? 12.778 -16.088 -4.858 1.00 50.78 202 PRO A CA 1
ATOM 1629 C C . PRO A 1 202 ? 12.020 -17.252 -4.210 1.00 50.78 202 PRO A C 1
ATOM 1631 O O . PRO A 1 202 ? 11.024 -17.738 -4.745 1.00 50.78 202 PRO A O 1
ATOM 1634 N N . TRP A 1 203 ? 12.517 -17.719 -3.064 1.00 50.56 203 TRP A N 1
ATOM 1635 C CA . TRP A 1 203 ? 11.946 -18.826 -2.286 1.00 50.56 203 TRP A CA 1
ATOM 1636 C C . TRP A 1 203 ? 10.490 -18.562 -1.846 1.00 50.56 203 TRP A C 1
ATOM 1638 O O . TRP A 1 203 ? 9.781 -19.485 -1.454 1.00 50.56 203 TRP A O 1
ATOM 1648 N N . PHE A 1 204 ? 10.001 -17.325 -2.001 1.00 39.91 204 PHE A N 1
ATOM 1649 C CA . PHE A 1 204 ? 8.634 -16.929 -1.692 1.00 39.91 204 PHE A CA 1
ATOM 1650 C C . PHE A 1 204 ? 7.840 -16.439 -2.919 1.00 39.91 204 PHE A C 1
ATOM 1652 O O . PHE A 1 204 ? 8.138 -15.377 -3.470 1.00 39.91 204 PHE A O 1
ATOM 1659 N N . PRO A 1 205 ? 6.738 -17.115 -3.296 1.00 42.59 205 PRO A N 1
ATOM 1660 C CA . PRO A 1 205 ? 5.788 -16.635 -4.305 1.00 42.59 205 PRO A CA 1
ATOM 1661 C C . PRO A 1 205 ? 4.828 -15.533 -3.778 1.00 42.59 205 PRO A C 1
ATOM 1663 O O . PRO A 1 205 ? 3.714 -15.385 -4.274 1.00 42.59 205 PRO A O 1
ATOM 1666 N N . GLN A 1 206 ? 5.218 -14.743 -2.768 1.00 47.75 206 GLN A N 1
ATOM 1667 C CA . GLN A 1 206 ? 4.292 -13.975 -1.909 1.00 47.75 206 GLN A CA 1
ATOM 1668 C C . GLN A 1 206 ? 3.871 -12.571 -2.385 1.00 47.75 206 GLN A C 1
ATOM 1670 O O . GLN A 1 206 ? 2.880 -12.038 -1.888 1.00 47.75 206 GLN A O 1
ATOM 1675 N N . LEU A 1 207 ? 4.527 -11.966 -3.375 1.00 46.09 207 LEU A N 1
ATOM 1676 C CA . LEU A 1 207 ? 4.236 -10.571 -3.762 1.00 46.09 207 LEU A CA 1
ATOM 1677 C C . LEU A 1 207 ? 2.958 -10.378 -4.602 1.00 46.09 207 LEU A C 1
ATOM 1679 O O . LEU A 1 207 ? 2.433 -9.267 -4.669 1.00 46.09 207 LEU A O 1
ATOM 1683 N N . MET A 1 208 ? 2.389 -11.440 -5.192 1.00 42.91 208 MET A N 1
ATOM 1684 C CA . MET A 1 208 ? 1.016 -11.365 -5.731 1.00 42.91 208 MET A CA 1
ATOM 1685 C C . MET A 1 208 ? -0.046 -11.367 -4.617 1.00 42.91 208 MET A C 1
ATOM 1687 O O . MET A 1 208 ? -1.169 -10.927 -4.853 1.00 42.91 208 MET A O 1
ATOM 1691 N N . GLY A 1 209 ? 0.318 -11.781 -3.397 1.00 51.03 209 GLY A N 1
ATOM 1692 C CA . GLY A 1 209 ? -0.528 -11.705 -2.209 1.00 51.03 209 GLY A CA 1
ATOM 1693 C C . GLY A 1 209 ? -0.461 -10.358 -1.492 1.00 51.03 209 GLY A C 1
ATOM 1694 O O . GLY A 1 209 ? -1.447 -9.972 -0.880 1.00 51.03 209 GLY A O 1
ATOM 1695 N N . GLU A 1 210 ? 0.634 -9.598 -1.601 1.00 60.72 210 GLU A N 1
ATOM 1696 C CA . GLU A 1 210 ? 0.781 -8.328 -0.875 1.00 60.72 210 GLU A CA 1
ATOM 1697 C C . GLU A 1 210 ? -0.330 -7.330 -1.212 1.00 60.72 210 GLU A C 1
ATOM 1699 O O . GLU A 1 210 ? -1.007 -6.853 -0.310 1.00 60.72 210 GLU A O 1
ATOM 1704 N N . ARG A 1 211 ? -0.620 -7.064 -2.492 1.00 65.50 211 ARG A N 1
ATOM 1705 C CA . ARG A 1 211 ? -1.710 -6.131 -2.855 1.00 65.50 211 ARG A CA 1
ATOM 1706 C C . ARG A 1 211 ? -3.059 -6.536 -2.249 1.00 65.50 211 ARG A C 1
ATOM 1708 O O . ARG A 1 211 ? -3.824 -5.675 -1.823 1.00 65.50 211 ARG A O 1
ATOM 1715 N N . LEU A 1 212 ? -3.330 -7.839 -2.199 1.00 69.25 212 LEU A N 1
ATOM 1716 C CA . LEU A 1 212 ? -4.575 -8.405 -1.685 1.00 69.25 212 LEU A CA 1
ATOM 1717 C C . LEU A 1 212 ? -4.623 -8.337 -0.153 1.00 69.25 212 LEU A C 1
ATOM 1719 O O . LEU A 1 212 ? -5.577 -7.797 0.402 1.00 69.25 212 LEU A O 1
ATOM 1723 N N . VAL A 1 213 ? -3.560 -8.779 0.520 1.00 71.69 213 VAL A N 1
ATOM 1724 C CA . VAL A 1 213 ? -3.396 -8.703 1.979 1.00 71.69 213 VAL A CA 1
ATOM 1725 C C . VAL A 1 213 ? -3.491 -7.252 2.451 1.00 71.69 213 VAL A C 1
ATOM 1727 O O . VAL A 1 213 ? -4.258 -6.948 3.360 1.00 71.69 213 VAL A O 1
ATOM 1730 N N . TRP A 1 214 ? -2.811 -6.322 1.781 1.00 71.19 214 TRP A N 1
ATOM 1731 C CA . TRP A 1 214 ? -2.820 -4.903 2.145 1.00 71.19 214 TRP A CA 1
ATOM 1732 C C . TRP A 1 214 ? -4.141 -4.207 1.840 1.00 71.19 214 TRP A C 1
ATOM 1734 O O . TRP A 1 214 ? -4.521 -3.282 2.555 1.00 71.19 214 TRP A O 1
ATOM 1744 N N . SER A 1 215 ? -4.891 -4.680 0.843 1.00 79.25 215 SER A N 1
ATOM 1745 C CA . SER A 1 215 ? -6.260 -4.208 0.637 1.00 79.25 215 SER A CA 1
ATOM 1746 C C . SER A 1 215 ? -7.210 -4.649 1.754 1.00 79.25 215 SER A C 1
ATOM 1748 O O . SER A 1 215 ? -8.182 -3.945 2.012 1.00 79.25 215 SER A O 1
ATOM 1750 N N . LEU A 1 216 ? -6.918 -5.767 2.432 1.00 85.94 216 LEU A N 1
ATOM 1751 C CA . LEU A 1 216 ? -7.741 -6.340 3.500 1.00 85.94 216 LEU A CA 1
ATOM 1752 C C . LEU A 1 216 ? -7.464 -5.723 4.877 1.00 85.94 216 LEU A C 1
ATOM 1754 O O . LEU A 1 216 ? -8.390 -5.623 5.679 1.00 85.94 216 LEU A O 1
ATOM 1758 N N . VAL A 1 217 ? -6.234 -5.272 5.154 1.00 88.50 217 VAL A N 1
ATOM 1759 C CA . VAL A 1 217 ? -5.845 -4.701 6.463 1.00 88.50 217 VAL A CA 1
ATOM 1760 C C . VAL A 1 217 ? -6.783 -3.571 6.937 1.00 88.50 217 VAL A C 1
ATOM 1762 O O . VAL A 1 217 ? -7.264 -3.653 8.068 1.00 88.50 217 VAL A O 1
ATOM 1765 N N . PRO A 1 218 ? -7.126 -2.557 6.116 1.00 90.12 218 PRO A N 1
ATOM 1766 C CA . PRO A 1 218 ? -8.093 -1.523 6.494 1.00 90.12 218 PRO A CA 1
ATOM 1767 C C . PRO A 1 218 ? -9.456 -2.079 6.907 1.00 90.12 218 PRO A C 1
ATOM 1769 O O . PRO A 1 218 ? -10.027 -1.649 7.906 1.00 90.12 218 PRO A O 1
ATOM 1772 N N . TRP A 1 219 ? -9.971 -3.061 6.164 1.00 92.88 219 TRP A N 1
ATOM 1773 C CA . TRP A 1 219 ? -11.268 -3.672 6.452 1.00 92.88 219 TRP A CA 1
ATOM 1774 C C . TRP A 1 219 ? -11.247 -4.452 7.761 1.00 92.88 219 TRP A C 1
ATOM 1776 O O . TRP A 1 219 ? -12.199 -4.362 8.531 1.00 92.88 219 TRP A O 1
ATOM 1786 N N . LEU A 1 220 ? -10.149 -5.158 8.044 1.00 92.50 220 LEU A N 1
ATOM 1787 C CA . LEU A 1 220 ? -9.957 -5.855 9.314 1.00 92.50 220 LEU A CA 1
ATOM 1788 C C . LEU A 1 220 ? -9.920 -4.880 10.495 1.00 92.50 220 LEU A C 1
ATOM 1790 O O . LEU A 1 220 ? -10.563 -5.138 11.509 1.00 92.50 220 LEU A O 1
ATOM 1794 N N . LEU A 1 221 ? -9.229 -3.743 10.362 1.00 91.44 221 LEU A N 1
ATOM 1795 C CA . LEU A 1 221 ? -9.199 -2.710 11.403 1.00 91.44 221 LEU A CA 1
ATOM 1796 C C . LEU A 1 221 ? -10.586 -2.114 11.661 1.00 91.44 221 LEU A C 1
ATOM 1798 O O . LEU A 1 221 ? -10.999 -1.991 12.813 1.00 91.44 221 LEU A O 1
ATOM 1802 N N . ILE A 1 222 ? -11.326 -1.779 10.601 1.00 92.56 222 ILE A N 1
ATOM 1803 C CA . ILE A 1 222 ? -12.694 -1.256 10.716 1.00 92.56 222 ILE A CA 1
ATOM 1804 C C . ILE A 1 222 ? -13.598 -2.293 11.392 1.00 92.56 222 ILE A C 1
ATOM 1806 O O . ILE A 1 222 ? -14.315 -1.965 12.337 1.00 92.56 222 ILE A O 1
ATOM 1810 N N . ALA A 1 223 ? -13.531 -3.554 10.955 1.00 94.00 223 ALA A N 1
ATOM 1811 C CA . ALA A 1 223 ? -14.301 -4.643 11.544 1.00 94.00 223 ALA A CA 1
ATOM 1812 C C . ALA A 1 223 ? -13.966 -4.851 13.029 1.00 94.00 223 ALA A C 1
ATOM 1814 O O . ALA A 1 223 ? -14.876 -5.063 13.826 1.00 94.00 223 ALA A O 1
ATOM 1815 N N . ALA A 1 224 ? -12.694 -4.731 13.421 1.00 93.69 224 ALA A N 1
ATOM 1816 C CA . ALA A 1 224 ? -12.270 -4.851 14.814 1.00 93.69 224 ALA A CA 1
ATOM 1817 C C . ALA A 1 224 ? -12.863 -3.743 15.703 1.00 93.69 224 ALA A C 1
ATOM 1819 O O . ALA A 1 224 ? -13.355 -4.029 16.795 1.00 93.69 224 ALA A O 1
ATOM 1820 N N . TRP A 1 225 ? -12.893 -2.496 15.224 1.00 94.56 225 TRP A N 1
ATOM 1821 C CA . TRP A 1 225 ? -13.543 -1.391 15.938 1.00 94.56 225 TRP A CA 1
ATOM 1822 C C . TRP A 1 225 ? -15.058 -1.578 16.060 1.00 94.56 225 TRP A C 1
ATOM 1824 O O . TRP A 1 225 ? -15.623 -1.351 17.130 1.00 94.56 225 TRP A O 1
ATOM 1834 N N . VAL A 1 226 ? -15.717 -2.040 14.994 1.00 93.00 226 VAL A N 1
ATOM 1835 C CA . VAL A 1 226 ? -17.155 -2.350 15.021 1.00 93.00 226 VAL A CA 1
ATOM 1836 C C . VAL A 1 226 ? -17.450 -3.494 15.994 1.00 93.00 226 VAL A C 1
ATOM 1838 O O . VAL A 1 226 ? -18.393 -3.401 16.777 1.00 93.00 226 VAL A O 1
ATOM 1841 N N . ALA A 1 227 ? -16.628 -4.545 15.996 1.00 93.50 227 ALA A N 1
ATOM 1842 C CA . ALA A 1 227 ? -16.763 -5.666 16.919 1.00 93.50 227 ALA A CA 1
ATOM 1843 C C . ALA A 1 227 ? -16.602 -5.221 18.380 1.00 93.50 227 ALA A C 1
ATOM 1845 O O . ALA A 1 227 ? -17.418 -5.595 19.221 1.00 93.50 227 ALA A O 1
ATOM 1846 N N . LEU A 1 228 ? -15.612 -4.371 18.677 1.00 91.75 228 LEU A N 1
ATOM 1847 C CA . LEU A 1 228 ? -15.428 -3.796 20.010 1.00 91.75 228 LEU A CA 1
ATOM 1848 C C . LEU A 1 228 ? -16.646 -2.971 20.447 1.00 91.75 228 LEU A C 1
ATOM 1850 O O . LEU A 1 228 ? -17.098 -3.094 21.584 1.00 91.75 228 LEU A O 1
ATOM 1854 N N . TYR A 1 229 ? -17.191 -2.148 19.549 1.00 92.12 229 TYR A N 1
ATOM 1855 C CA . TYR A 1 229 ? -18.380 -1.350 19.836 1.00 92.12 229 TYR A CA 1
ATOM 1856 C C . TYR A 1 229 ? -19.593 -2.233 20.164 1.00 92.12 229 TYR A C 1
ATOM 1858 O O . TYR A 1 229 ? -20.292 -1.979 21.144 1.00 92.12 229 TYR A O 1
ATOM 1866 N N . MET A 1 230 ? -19.813 -3.303 19.393 1.00 93.50 230 MET A N 1
ATOM 1867 C CA . MET A 1 230 ? -20.895 -4.259 19.657 1.00 93.50 230 MET A CA 1
ATOM 1868 C C . MET A 1 230 ? -20.690 -5.008 20.976 1.00 93.50 230 MET A C 1
ATOM 1870 O O . MET A 1 230 ? -21.645 -5.171 21.730 1.00 93.50 230 MET A O 1
ATOM 1874 N N . LEU A 1 231 ? -19.449 -5.393 21.289 1.00 92.44 231 LEU A N 1
ATOM 1875 C CA . LEU A 1 231 ? -19.103 -6.062 22.543 1.00 92.44 231 LEU A CA 1
ATOM 1876 C C . LEU A 1 231 ? -19.361 -5.180 23.771 1.00 92.44 231 LEU A C 1
ATOM 1878 O O . LEU A 1 231 ? -19.731 -5.695 24.814 1.00 92.44 231 LEU A O 1
ATOM 1882 N N . LYS A 1 232 ? -19.148 -3.863 23.675 1.00 88.88 232 LYS A N 1
ATOM 1883 C CA . LYS A 1 232 ? -19.401 -2.934 24.792 1.00 88.88 232 LYS A CA 1
ATOM 1884 C C . LYS A 1 232 ? -20.868 -2.527 24.929 1.00 88.88 232 LYS A C 1
ATOM 1886 O O . LYS A 1 232 ? -21.232 -1.951 25.954 1.00 88.88 232 LYS A O 1
ATOM 1891 N N . ARG A 1 233 ? -21.678 -2.785 23.897 1.00 89.50 233 ARG A N 1
ATOM 1892 C CA . ARG A 1 233 ? -23.113 -2.479 23.860 1.00 89.50 233 ARG A CA 1
ATOM 1893 C C . ARG A 1 233 ? -23.969 -3.567 24.502 1.00 89.50 233 ARG A C 1
ATOM 1895 O O . ARG A 1 233 ? -24.991 -3.216 25.087 1.00 89.50 233 ARG A O 1
ATOM 1902 N N . GLY A 1 234 ? -23.605 -4.834 24.300 1.00 77.69 234 GLY A N 1
ATOM 1903 C CA . GLY A 1 234 ? -24.257 -5.990 24.929 1.00 77.69 234 GLY A CA 1
ATOM 1904 C C . GLY A 1 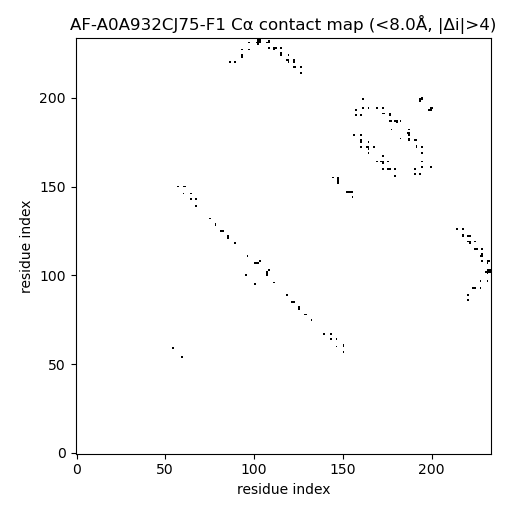234 ? -23.807 -6.168 26.367 1.00 77.69 234 GLY A C 1
ATOM 1905 O O . GLY A 1 234 ? -24.676 -6.534 27.183 1.00 77.69 234 GLY A O 1
#

Radius of gyration: 33.96 Å; Cα contacts (8 Å, |Δi|>4): 97; chains: 1; bounding box: 101×87×72 Å